Protein AF-A0A7I7LEG8-F1 (afdb_monomer_lite)

Organism: NCBI:txid133549

Radius of gyration: 17.06 Å; chains: 1; bounding box: 42×43×49 Å

pLDDT: mean 93.22, std 7.57, range [59.06, 98.88]

Foldseek 3Di:
DCVVCPVVVLLVLLVVLCVQQVQLLVLLCVLLVFDVVVCPCVPDDDDDDPPDRSVCCLPQPQLLVLLQQDQADLLLLQLLLCLLCVVLVQQARNQEDEVSNVVSVHDPVVSVCSVVVVPDPPDDLQSVLLSLQLCQSVPPRSPRDSVSSVSNSVRGDSSNSSSSSSSSSSSNCSNSCSVVVNRHYPDPDHHWYWYQDNSSDIGTD

InterPro domains:
  IPR029032 AhpD-like [G3DSA:1.20.1290.10] (57-189)
  IPR029032 AhpD-like [SSF69118] (59-182)

Sequence (205 aa):
MFKQLGDSTLGAVVSIFIADFVPRVRAGLQALGVGRDYLGWVGAPIEWDHGTDPSQVVFNEFLPAVARMRALDPVISELVRLRGAAQHNCLLCKPLRESTALDAGGSEPLYGEIEGFEHSVVLDDRAKAALRYTDTLIWTPAHLAVDDAAEVRSRFSEAEAIELTLDIMRNASNKIAVSLGADAPRVERGTERYRIGADGQTVFI

Secondary structure (DSSP, 8-state):
-HHHHGGGHHHHHHHHHHHHHHHHHHHHHHHHT--GGG-GGGGS-----SS--HHHIIIIIIHHHHHT--SS-HHHHHHHHHHHHHHTT-TTTTTEEEHHHHHTT--HHHHHTTTTGGG-SSS-HHHHHHHHHHHHHHH-SS---HHHHHHHHHHS-HHHHHHHHHHHHHHHTHHHHHHTT----S-SSS-EEEEE-TTS-EEE-

Structure (mmCIF, N/CA/C/O backbone):
data_AF-A0A7I7LEG8-F1
#
_entry.id   AF-A0A7I7LEG8-F1
#
loop_
_atom_site.group_PDB
_atom_site.id
_atom_site.type_symbol
_atom_site.label_atom_id
_atom_site.label_alt_id
_atom_site.label_comp_id
_atom_site.label_asym_id
_atom_site.label_entity_id
_atom_site.label_seq_id
_atom_site.pdbx_PDB_ins_code
_atom_site.Cartn_x
_atom_site.Cartn_y
_atom_site.Cartn_z
_atom_site.occupancy
_atom_site.B_iso_or_equiv
_atom_site.auth_seq_id
_atom_site.auth_comp_id
_atom_site.auth_asym_id
_atom_site.auth_atom_id
_atom_site.pdbx_PDB_model_num
ATOM 1 N N . MET A 1 1 ? 25.478 -2.401 -11.655 1.00 59.06 1 MET A N 1
ATOM 2 C CA . MET A 1 1 ? 24.112 -2.621 -12.170 1.00 59.06 1 MET A CA 1
ATOM 3 C C . MET A 1 1 ? 23.658 -1.461 -13.055 1.00 59.06 1 MET A C 1
ATOM 5 O O . MET A 1 1 ? 23.619 -1.657 -14.256 1.00 59.06 1 MET A O 1
ATOM 9 N N . PHE A 1 2 ? 23.453 -0.245 -12.533 1.00 65.69 2 PHE A N 1
ATOM 10 C CA . PHE A 1 2 ? 22.970 0.910 -13.323 1.00 65.69 2 PHE A CA 1
ATOM 11 C C . PHE A 1 2 ? 23.808 1.254 -14.568 1.00 65.69 2 PHE A C 1
ATOM 13 O O . PHE A 1 2 ? 23.259 1.419 -15.649 1.00 65.69 2 PHE A O 1
ATOM 20 N N . LYS A 1 3 ? 25.146 1.234 -14.463 1.00 72.00 3 LYS A N 1
ATOM 21 C CA . LYS A 1 3 ? 26.053 1.433 -15.614 1.00 72.00 3 LYS A CA 1
ATOM 22 C C . LYS A 1 3 ? 25.899 0.375 -16.725 1.00 72.00 3 LYS A C 1
ATOM 24 O O . LYS A 1 3 ? 26.277 0.642 -17.854 1.00 72.00 3 LYS A O 1
ATOM 29 N N . GLN A 1 4 ? 25.394 -0.814 -16.390 1.00 83.19 4 GLN A N 1
ATOM 30 C CA . GLN A 1 4 ? 25.195 -1.919 -17.338 1.00 83.19 4 GLN A CA 1
ATOM 31 C C . GLN A 1 4 ? 23.766 -1.966 -17.892 1.00 83.19 4 GLN A C 1
ATOM 33 O O . GLN A 1 4 ? 23.574 -2.396 -19.019 1.00 83.19 4 GLN A O 1
ATOM 38 N N . LEU A 1 5 ? 22.773 -1.528 -17.110 1.00 86.62 5 LEU A N 1
ATOM 39 C CA . LEU A 1 5 ? 21.371 -1.502 -17.533 1.00 86.62 5 LEU A CA 1
ATOM 40 C C . LEU A 1 5 ? 21.023 -0.265 -18.370 1.00 86.62 5 LEU A C 1
ATOM 42 O O . LEU A 1 5 ? 20.120 -0.344 -19.196 1.00 86.62 5 LEU A O 1
ATOM 46 N N . GLY A 1 6 ? 21.710 0.867 -18.160 1.00 90.25 6 GLY A N 1
ATOM 47 C CA . GLY A 1 6 ? 21.443 2.110 -18.892 1.00 90.25 6 GLY A CA 1
ATOM 48 C C . GLY A 1 6 ? 19.961 2.490 -18.832 1.00 90.25 6 GLY A C 1
ATOM 49 O O . GLY A 1 6 ? 19.361 2.476 -17.752 1.00 90.25 6 GLY A O 1
ATOM 50 N N . ASP A 1 7 ? 19.367 2.740 -19.998 1.00 87.75 7 ASP A N 1
ATOM 51 C CA . ASP A 1 7 ? 17.956 3.120 -20.159 1.00 87.75 7 ASP A CA 1
ATOM 52 C C . ASP A 1 7 ? 16.971 2.029 -19.695 1.00 87.75 7 ASP A C 1
ATOM 54 O O . ASP A 1 7 ? 15.832 2.322 -19.347 1.00 87.75 7 ASP A O 1
ATOM 58 N N . SER A 1 8 ? 17.411 0.768 -19.592 1.00 88.88 8 SER A N 1
ATOM 59 C CA . SER A 1 8 ? 16.585 -0.349 -19.098 1.00 88.88 8 SER A CA 1
ATOM 60 C C . SER A 1 8 ? 16.503 -0.428 -17.569 1.00 88.88 8 SER A C 1
ATOM 62 O O . SER A 1 8 ? 15.871 -1.335 -17.025 1.00 88.88 8 SER A O 1
ATOM 64 N N . THR A 1 9 ? 17.143 0.500 -16.850 1.00 92.12 9 THR A N 1
ATOM 65 C CA . THR A 1 9 ? 17.189 0.507 -15.381 1.00 92.12 9 THR A CA 1
ATOM 66 C C . THR A 1 9 ? 15.798 0.441 -14.748 1.00 92.12 9 THR A C 1
ATOM 68 O O . THR A 1 9 ? 15.578 -0.388 -13.865 1.00 92.12 9 THR A O 1
ATOM 71 N N . LEU A 1 10 ? 14.860 1.285 -15.193 1.00 92.75 10 LEU A N 1
ATOM 72 C CA . LEU A 1 10 ? 13.511 1.331 -14.623 1.00 92.75 10 LEU A CA 1
ATOM 73 C C . LEU A 1 10 ? 12.781 -0.000 -14.828 1.00 92.75 10 LEU A C 1
ATOM 75 O O . LEU A 1 10 ? 12.286 -0.579 -13.864 1.00 92.75 10 LEU A O 1
ATOM 79 N N . GLY A 1 11 ? 12.773 -0.514 -16.061 1.00 92.75 11 GLY A N 1
ATOM 80 C CA . GLY A 1 11 ? 12.122 -1.782 -16.394 1.00 92.75 11 GLY A CA 1
ATOM 81 C C . GLY A 1 11 ? 12.684 -2.960 -15.596 1.00 92.75 11 GLY A C 1
ATOM 82 O O . GLY A 1 11 ? 11.924 -3.793 -15.102 1.00 92.75 11 GLY A O 1
ATOM 83 N N . ALA A 1 12 ? 14.002 -3.001 -15.379 1.00 92.75 12 ALA A N 1
ATOM 84 C CA . ALA A 1 12 ? 14.634 -4.025 -14.550 1.00 92.75 12 ALA A CA 1
ATOM 85 C C . ALA A 1 12 ? 14.211 -3.931 -13.073 1.00 92.75 12 ALA A C 1
ATOM 87 O O . ALA A 1 12 ? 13.875 -4.948 -12.469 1.00 92.75 12 ALA A O 1
ATOM 88 N N . VAL A 1 13 ? 14.181 -2.725 -12.491 1.00 95.38 13 VAL A N 1
ATOM 89 C CA . VAL A 1 13 ? 13.727 -2.517 -11.102 1.00 95.38 13 VAL A CA 1
ATOM 90 C C . VAL A 1 13 ? 12.253 -2.889 -10.941 1.00 95.38 13 VAL A C 1
ATOM 92 O O . VAL A 1 13 ? 11.903 -3.582 -9.986 1.00 95.38 13 VAL A O 1
ATOM 95 N N . VAL A 1 14 ? 11.396 -2.503 -11.890 1.00 96.31 14 VAL A N 1
ATOM 96 C CA . VAL A 1 14 ? 9.979 -2.898 -11.890 1.00 96.31 14 VAL A CA 1
ATOM 97 C C . VAL A 1 14 ? 9.837 -4.416 -12.001 1.00 96.31 14 VAL A C 1
ATOM 99 O O . VAL A 1 14 ? 9.063 -5.009 -11.257 1.00 96.31 14 VAL A O 1
ATOM 102 N N . SER A 1 15 ? 10.613 -5.065 -12.869 1.00 94.56 15 SER A N 1
ATOM 103 C CA . SER A 1 15 ? 10.588 -6.527 -13.015 1.00 94.56 15 SER A CA 1
ATOM 104 C C . SER A 1 15 ? 10.979 -7.236 -11.717 1.00 94.56 15 SER A C 1
ATOM 106 O O . SER A 1 15 ? 10.347 -8.220 -11.343 1.00 94.56 15 SER A O 1
ATOM 108 N N . ILE A 1 16 ? 11.976 -6.715 -10.992 1.00 95.00 16 ILE A N 1
ATOM 109 C CA . ILE A 1 16 ? 12.364 -7.228 -9.669 1.00 95.00 16 ILE A CA 1
ATOM 110 C C . ILE A 1 16 ? 11.230 -7.031 -8.656 1.00 95.00 16 ILE A C 1
ATOM 112 O O . ILE A 1 16 ? 10.930 -7.954 -7.903 1.00 95.00 16 ILE A O 1
ATOM 116 N N . PHE A 1 17 ? 10.566 -5.870 -8.653 1.00 96.06 17 PHE A N 1
ATOM 117 C CA . PHE A 1 17 ? 9.401 -5.634 -7.796 1.00 96.06 17 PHE A CA 1
ATOM 118 C C . PHE A 1 17 ? 8.262 -6.620 -8.092 1.00 96.06 17 PHE A C 1
ATOM 120 O O . PHE A 1 17 ? 7.721 -7.213 -7.164 1.00 96.06 17 PHE A O 1
ATOM 127 N N . ILE A 1 18 ? 7.931 -6.845 -9.368 1.00 94.62 18 ILE A N 1
ATOM 128 C CA . ILE A 1 18 ? 6.913 -7.822 -9.785 1.00 94.62 18 ILE A CA 1
ATOM 129 C C . ILE A 1 18 ? 7.304 -9.226 -9.313 1.00 94.62 18 ILE A C 1
ATOM 131 O O . ILE A 1 18 ? 6.487 -9.918 -8.703 1.00 94.62 18 ILE A O 1
ATOM 135 N N . ALA A 1 19 ? 8.557 -9.627 -9.548 1.00 92.12 19 ALA A N 1
ATOM 136 C CA . ALA A 1 19 ? 9.078 -10.927 -9.141 1.00 92.12 19 ALA A CA 1
ATOM 137 C C . ALA A 1 19 ? 9.077 -11.126 -7.612 1.00 92.12 19 ALA A C 1
ATOM 139 O O . ALA A 1 19 ? 8.936 -12.258 -7.156 1.00 92.12 19 ALA A O 1
ATOM 140 N N . ASP A 1 20 ? 9.196 -10.052 -6.825 1.00 92.56 20 ASP A N 1
ATOM 141 C CA . ASP A 1 20 ? 9.103 -10.085 -5.360 1.00 92.56 20 ASP A CA 1
ATOM 142 C C . ASP A 1 20 ? 7.646 -10.099 -4.862 1.00 92.56 20 ASP A C 1
ATOM 144 O O . ASP A 1 20 ? 7.284 -10.924 -4.022 1.00 92.56 20 ASP A O 1
ATOM 148 N N . PHE A 1 21 ? 6.784 -9.212 -5.372 1.00 93.62 21 PHE A N 1
ATOM 149 C CA . PHE A 1 21 ? 5.453 -8.976 -4.797 1.00 93.62 21 PHE A CA 1
ATOM 150 C C . PHE A 1 21 ? 4.333 -9.843 -5.356 1.00 93.62 21 PHE A C 1
ATOM 152 O O . PHE A 1 21 ? 3.458 -10.248 -4.587 1.00 93.62 21 PHE A O 1
ATOM 159 N N . VAL A 1 22 ? 4.340 -10.178 -6.648 1.00 92.31 22 VAL A N 1
ATOM 160 C CA . VAL A 1 22 ? 3.267 -11.005 -7.228 1.00 92.31 22 VAL A CA 1
ATOM 161 C C . VAL A 1 22 ? 3.179 -12.379 -6.545 1.00 92.31 22 VAL A C 1
ATOM 163 O O . VAL A 1 22 ? 2.070 -12.789 -6.189 1.00 92.31 22 VAL A O 1
ATOM 166 N N . PRO A 1 23 ? 4.294 -13.086 -6.255 1.00 89.94 23 PRO A N 1
ATOM 167 C CA . PRO A 1 23 ? 4.227 -14.343 -5.511 1.00 89.94 23 PRO A CA 1
ATOM 168 C C . PRO A 1 23 ? 3.671 -14.196 -4.088 1.00 89.94 23 PRO A C 1
ATOM 170 O O . PRO A 1 23 ? 2.987 -15.107 -3.616 1.00 89.94 23 PRO A O 1
ATOM 173 N N . ARG A 1 24 ? 3.936 -13.065 -3.416 1.00 92.19 24 ARG A N 1
ATOM 174 C CA . ARG A 1 24 ? 3.428 -12.763 -2.065 1.00 92.19 24 ARG A CA 1
ATOM 175 C C . ARG A 1 24 ? 1.923 -12.525 -2.083 1.00 92.19 24 ARG A C 1
ATOM 177 O O . ARG A 1 24 ? 1.212 -13.160 -1.314 1.00 92.19 24 ARG A O 1
ATOM 184 N N . VAL A 1 25 ? 1.435 -11.695 -3.008 1.00 92.81 25 VAL A N 1
ATOM 185 C CA . VAL A 1 25 ? -0.005 -11.456 -3.211 1.00 92.81 25 VAL A CA 1
ATOM 186 C C . VAL A 1 25 ? -0.729 -12.752 -3.536 1.00 92.81 25 VAL A C 1
ATOM 188 O O . VAL A 1 25 ? -1.743 -13.056 -2.914 1.00 92.81 25 VAL A O 1
ATOM 191 N N . ARG A 1 26 ? -0.181 -13.567 -4.445 1.00 91.62 26 ARG A N 1
ATOM 192 C CA . ARG A 1 26 ? -0.728 -14.894 -4.744 1.00 91.62 26 ARG A CA 1
ATOM 193 C C . ARG A 1 26 ? -0.848 -15.745 -3.479 1.00 91.62 26 ARG A C 1
ATOM 195 O O . ARG A 1 26 ? -1.911 -16.308 -3.238 1.00 91.62 26 ARG A O 1
ATOM 202 N N . ALA A 1 27 ? 0.225 -15.848 -2.691 1.00 90.12 27 ALA A N 1
ATOM 203 C CA . ALA A 1 27 ? 0.227 -16.631 -1.456 1.00 90.12 27 ALA A CA 1
ATOM 204 C C . ALA A 1 27 ? -0.789 -16.094 -0.433 1.00 90.12 27 ALA A C 1
ATOM 206 O O . ALA A 1 27 ? -1.489 -16.886 0.193 1.00 90.12 27 ALA A O 1
ATOM 207 N N . GLY A 1 28 ? -0.921 -14.770 -0.314 1.00 92.25 28 GLY A N 1
ATOM 208 C CA . GLY A 1 28 ? -1.925 -14.114 0.525 1.00 92.25 28 GLY A CA 1
ATOM 209 C C . GLY A 1 28 ? -3.353 -14.457 0.112 1.00 92.25 28 GLY A C 1
ATOM 210 O O . GLY A 1 28 ? -4.116 -14.983 0.919 1.00 92.25 28 GLY A O 1
ATOM 211 N N . LEU A 1 29 ? -3.695 -14.272 -1.167 1.00 93.00 29 LEU A N 1
ATOM 212 C CA . LEU A 1 29 ? -5.016 -14.625 -1.701 1.00 93.00 29 LEU A CA 1
ATOM 213 C C . LEU A 1 29 ? -5.332 -16.119 -1.507 1.00 93.00 29 LEU A C 1
ATOM 215 O O . LEU A 1 29 ? -6.428 -16.472 -1.071 1.00 93.00 29 LEU A O 1
ATOM 219 N N . GLN A 1 30 ? -4.353 -17.001 -1.742 1.00 90.62 30 GLN A N 1
ATOM 220 C CA . GLN A 1 30 ? -4.491 -18.442 -1.497 1.00 90.62 30 GLN A CA 1
ATOM 221 C C . GLN A 1 30 ? -4.735 -18.765 -0.018 1.00 90.62 30 GLN A C 1
ATOM 223 O O . GLN A 1 30 ? -5.629 -19.552 0.287 1.00 90.62 30 GLN A O 1
ATOM 228 N N . ALA A 1 31 ? -3.978 -18.157 0.898 1.00 91.06 31 ALA A N 1
ATOM 229 C CA . ALA A 1 31 ? -4.113 -18.376 2.339 1.00 91.06 31 ALA A CA 1
ATOM 230 C C . ALA A 1 31 ? -5.444 -17.847 2.895 1.00 91.06 31 ALA A C 1
ATOM 232 O O . ALA A 1 31 ? -6.021 -18.442 3.809 1.00 91.06 31 ALA A O 1
ATOM 233 N N . LEU A 1 32 ? -5.955 -16.757 2.319 1.00 92.44 32 LEU A N 1
ATOM 234 C CA . LEU A 1 32 ? -7.280 -16.215 2.610 1.00 92.44 32 LEU A CA 1
ATOM 235 C C . LEU A 1 32 ? -8.406 -17.087 2.035 1.00 92.44 32 LEU A C 1
ATOM 237 O O . LEU A 1 32 ? -9.510 -17.078 2.572 1.00 92.44 32 LEU A O 1
ATOM 241 N N . GLY A 1 33 ? -8.126 -17.880 0.998 1.00 91.44 33 GLY A N 1
ATOM 242 C CA . GLY A 1 33 ? -9.121 -18.695 0.299 1.00 91.44 33 GLY A CA 1
ATOM 243 C C . GLY A 1 33 ? -9.976 -17.902 -0.694 1.00 91.44 33 GLY A C 1
ATOM 244 O O . GLY A 1 33 ? -11.022 -18.392 -1.110 1.00 91.44 33 GLY A O 1
ATOM 245 N N . VAL A 1 34 ? -9.530 -16.706 -1.089 1.00 91.44 34 VAL A N 1
ATOM 246 C CA . VAL A 1 34 ? -10.265 -15.764 -1.948 1.00 91.44 34 VAL A CA 1
ATOM 247 C C . VAL A 1 34 ? -9.502 -15.477 -3.241 1.00 91.44 34 VAL A C 1
ATOM 249 O O . VAL A 1 34 ? -8.378 -15.932 -3.447 1.00 91.44 34 VAL A O 1
ATOM 252 N N . GLY A 1 35 ? -10.126 -14.718 -4.142 1.00 81.75 35 GLY A N 1
ATOM 253 C CA . GLY A 1 35 ? -9.455 -14.192 -5.327 1.00 81.75 35 GLY A CA 1
ATOM 254 C C . GLY A 1 35 ? -9.101 -15.242 -6.379 1.00 81.75 35 GLY A C 1
ATOM 255 O O . GLY A 1 35 ? -8.197 -15.010 -7.174 1.00 81.75 35 GLY A O 1
ATOM 256 N N . ARG A 1 36 ? -9.812 -16.380 -6.419 1.00 83.50 36 ARG A N 1
ATOM 257 C CA . ARG A 1 36 ? -9.620 -17.427 -7.443 1.00 83.50 36 ARG A CA 1
ATOM 258 C C . ARG A 1 36 ? -9.630 -16.863 -8.866 1.00 83.50 36 ARG A C 1
ATOM 260 O O . ARG A 1 36 ? -8.796 -17.269 -9.670 1.00 83.50 36 ARG A O 1
ATOM 267 N N . ASP A 1 37 ? -10.488 -15.880 -9.130 1.00 81.94 37 ASP A N 1
ATOM 268 C CA . ASP A 1 37 ? -10.588 -15.208 -10.431 1.00 81.94 37 ASP A CA 1
ATOM 269 C C . ASP A 1 37 ? -9.309 -14.432 -10.805 1.00 81.94 37 ASP A C 1
ATOM 271 O O . ASP A 1 37 ? -8.974 -14.322 -11.981 1.00 81.94 37 ASP A O 1
ATOM 275 N N . TYR A 1 38 ? -8.528 -13.973 -9.819 1.00 80.12 38 TYR A N 1
ATOM 276 C CA . TYR A 1 38 ? -7.226 -13.317 -10.020 1.00 80.12 38 TYR A CA 1
ATOM 277 C C . TYR A 1 38 ? -6.052 -14.304 -10.109 1.00 80.12 38 TYR A C 1
ATOM 279 O O . TYR A 1 38 ? -4.924 -13.910 -10.411 1.00 80.12 38 TYR A O 1
ATOM 287 N N . LEU A 1 39 ? -6.293 -15.589 -9.834 1.00 80.12 39 LEU A N 1
ATOM 288 C CA . LEU A 1 39 ? -5.276 -16.641 -9.791 1.00 80.12 39 LEU A CA 1
ATOM 289 C C . LEU A 1 39 ? -5.347 -17.599 -10.986 1.00 80.12 39 LEU A C 1
ATOM 291 O O . LEU A 1 39 ? -4.626 -18.596 -11.001 1.00 80.12 39 LEU A O 1
ATOM 295 N N . GLY A 1 40 ? -6.168 -17.306 -12.000 1.00 74.75 40 GLY A N 1
ATOM 296 C CA . GLY A 1 40 ? -6.327 -18.164 -13.182 1.00 74.75 40 GLY A CA 1
ATOM 297 C C . GLY A 1 40 ? -5.012 -18.481 -13.911 1.00 74.75 40 GLY A C 1
ATOM 298 O O . GLY A 1 40 ? -4.871 -19.552 -14.496 1.00 74.75 40 GLY A O 1
ATOM 299 N N . TRP A 1 41 ? -4.010 -17.604 -13.805 1.00 76.75 41 TRP A N 1
ATOM 300 C CA . TRP A 1 41 ? -2.675 -17.798 -14.377 1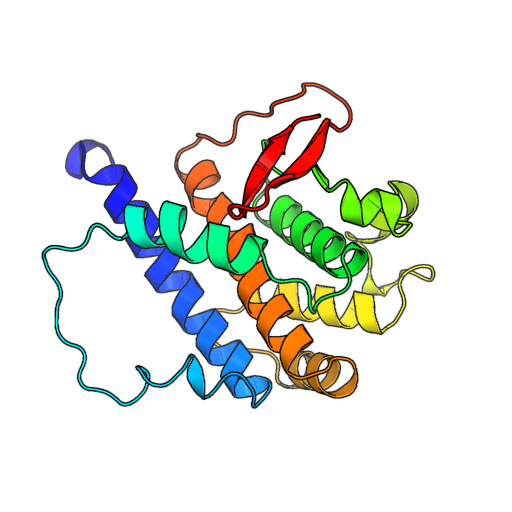.00 76.75 41 TRP A CA 1
ATOM 301 C C . TRP A 1 41 ? -1.808 -18.825 -13.622 1.00 76.75 41 TRP A C 1
ATOM 303 O O . TRP A 1 41 ? -0.867 -19.359 -14.197 1.00 76.75 41 TRP A O 1
ATOM 313 N N . VAL A 1 42 ? -2.110 -19.145 -12.356 1.00 75.94 42 VAL A N 1
ATOM 314 C CA . VAL A 1 42 ? -1.255 -19.976 -11.475 1.00 75.94 42 VAL A CA 1
ATOM 315 C C . VAL A 1 42 ? -1.181 -21.450 -11.917 1.00 75.94 42 VAL A C 1
ATOM 317 O O . VAL A 1 42 ? -0.307 -22.183 -11.459 1.00 75.94 42 VAL A O 1
ATOM 320 N N . GLY A 1 43 ? -2.053 -21.887 -12.828 1.00 74.88 43 GLY A N 1
ATOM 321 C CA . GLY A 1 43 ? -2.039 -23.233 -13.415 1.00 74.88 43 GLY A CA 1
ATOM 322 C C . GLY A 1 43 ? -1.953 -23.267 -14.943 1.00 74.88 43 GLY A C 1
ATOM 323 O O . GLY A 1 43 ? -2.007 -24.351 -15.520 1.00 74.88 43 GLY A O 1
ATOM 324 N N . ALA A 1 44 ? -1.848 -22.111 -15.601 1.00 80.50 44 ALA A N 1
ATOM 325 C CA . ALA A 1 44 ? -1.739 -22.027 -17.053 1.00 80.50 44 ALA A CA 1
ATOM 326 C C . ALA A 1 44 ? -0.265 -22.131 -17.497 1.00 80.50 44 ALA A C 1
ATOM 328 O O . ALA A 1 44 ? 0.628 -21.738 -16.740 1.00 80.50 44 ALA A O 1
ATOM 329 N N . PRO A 1 45 ? 0.025 -22.635 -18.713 1.00 84.06 45 PRO A N 1
ATOM 330 C CA . PRO A 1 45 ? 1.350 -22.491 -19.307 1.00 84.06 45 PRO A CA 1
ATOM 331 C C . PRO A 1 45 ? 1.763 -21.015 -19.328 1.00 84.06 45 PRO A C 1
ATOM 333 O O . PRO A 1 45 ? 0.990 -20.161 -19.758 1.00 84.06 45 PRO A O 1
ATOM 336 N N . ILE A 1 46 ? 2.973 -20.714 -18.856 1.00 81.12 46 ILE A N 1
ATOM 337 C CA . ILE A 1 46 ? 3.517 -19.356 -18.922 1.00 81.12 46 ILE A CA 1
ATOM 338 C C . ILE A 1 46 ? 4.077 -19.152 -20.328 1.00 81.12 46 ILE A C 1
ATOM 340 O O . ILE A 1 46 ? 5.096 -19.747 -20.682 1.00 81.12 46 ILE A O 1
ATOM 344 N N . GLU A 1 47 ? 3.419 -18.310 -21.118 1.00 83.88 47 GLU A N 1
ATOM 345 C CA . GLU A 1 47 ? 3.975 -17.810 -22.372 1.00 83.88 47 GLU A CA 1
ATOM 346 C C . GLU A 1 47 ? 4.913 -16.635 -22.089 1.00 83.88 47 GLU A C 1
ATOM 348 O O . GLU A 1 47 ? 4.614 -15.753 -21.283 1.00 83.88 47 GLU A O 1
ATOM 353 N N . TRP A 1 48 ? 6.084 -16.648 -22.722 1.00 81.75 48 TRP A N 1
ATOM 354 C CA . TRP A 1 48 ? 7.073 -15.592 -22.545 1.00 81.75 48 TRP A CA 1
ATOM 355 C C . TRP A 1 48 ? 6.742 -14.407 -23.450 1.00 81.75 48 TRP A C 1
ATOM 357 O O . TRP A 1 48 ? 6.889 -14.476 -24.670 1.00 81.75 48 TRP A O 1
ATOM 367 N N . ASP A 1 49 ? 6.298 -13.318 -22.830 1.00 82.88 49 ASP A N 1
ATOM 368 C CA . ASP A 1 49 ? 6.083 -12.041 -23.496 1.00 82.88 49 ASP A CA 1
ATOM 369 C C . ASP A 1 49 ? 7.375 -11.215 -23.489 1.00 82.88 49 ASP A C 1
ATOM 371 O O . ASP A 1 49 ? 7.930 -10.888 -22.439 1.00 82.88 49 ASP A O 1
ATOM 375 N N . HIS A 1 50 ? 7.852 -10.888 -24.687 1.00 83.88 50 HIS A N 1
ATOM 376 C CA . HIS A 1 50 ? 9.055 -10.092 -24.915 1.00 83.88 50 HIS A CA 1
ATOM 377 C C . HIS A 1 50 ? 8.770 -8.637 -25.308 1.00 83.88 50 HIS A C 1
ATOM 379 O O . HIS A 1 50 ? 9.713 -7.858 -25.450 1.00 83.88 50 HIS A O 1
ATOM 385 N N . GLY A 1 51 ? 7.508 -8.286 -25.562 1.00 85.75 51 GLY A N 1
ATOM 386 C CA . GLY A 1 51 ? 7.105 -6.984 -26.092 1.00 85.75 51 GLY A CA 1
ATOM 387 C C . GLY A 1 51 ? 6.510 -6.046 -25.047 1.00 85.75 51 GLY A C 1
ATOM 388 O O . GLY A 1 51 ? 6.563 -4.830 -25.236 1.00 85.75 51 GLY A O 1
ATOM 389 N N . THR A 1 52 ? 5.960 -6.580 -23.955 1.00 87.62 52 THR A N 1
ATOM 390 C CA . THR A 1 52 ? 5.339 -5.759 -22.911 1.00 87.62 52 THR A CA 1
ATOM 391 C C . THR A 1 52 ? 6.378 -5.097 -22.014 1.00 87.62 52 THR A C 1
ATOM 393 O O . THR A 1 52 ? 7.247 -5.755 -21.443 1.00 87.62 52 THR A O 1
ATOM 396 N N . ASP A 1 53 ? 6.249 -3.780 -21.836 1.00 89.31 53 ASP A N 1
ATOM 397 C CA . ASP A 1 53 ? 6.983 -3.043 -20.811 1.00 89.31 53 ASP A CA 1
ATOM 398 C C . ASP A 1 53 ? 6.279 -3.224 -19.452 1.00 89.31 53 ASP A C 1
ATOM 400 O O . ASP A 1 53 ? 5.185 -2.684 -19.248 1.00 89.31 53 ASP A O 1
ATOM 404 N N . PRO A 1 54 ? 6.886 -3.942 -18.489 1.00 90.75 54 PRO A N 1
ATOM 405 C CA . PRO A 1 54 ? 6.265 -4.189 -17.192 1.00 90.75 54 PRO A CA 1
ATOM 406 C C . PRO A 1 54 ? 6.002 -2.901 -16.400 1.00 90.75 54 PRO A C 1
ATOM 408 O O . PRO A 1 54 ? 5.122 -2.879 -15.539 1.00 90.75 54 PRO A O 1
ATOM 411 N N . SER A 1 55 ? 6.731 -1.814 -16.682 1.00 93.19 55 SER A N 1
ATOM 412 C CA . SER A 1 55 ? 6.495 -0.521 -16.037 1.00 93.19 55 SER A CA 1
ATOM 413 C C . SER A 1 55 ? 5.152 0.089 -16.434 1.00 93.19 55 SER A C 1
ATOM 415 O O . SER A 1 55 ? 4.458 0.620 -15.568 1.00 93.19 55 SER A O 1
ATOM 417 N N . GLN A 1 56 ? 4.732 -0.065 -17.694 1.00 92.69 56 GLN A N 1
ATOM 418 C CA . GLN A 1 56 ? 3.426 0.403 -18.162 1.00 92.69 56 GLN A CA 1
ATOM 419 C C . GLN A 1 56 ? 2.296 -0.335 -17.443 1.00 92.69 56 GLN A C 1
ATOM 421 O O . GLN A 1 56 ? 1.399 0.303 -16.896 1.00 92.69 56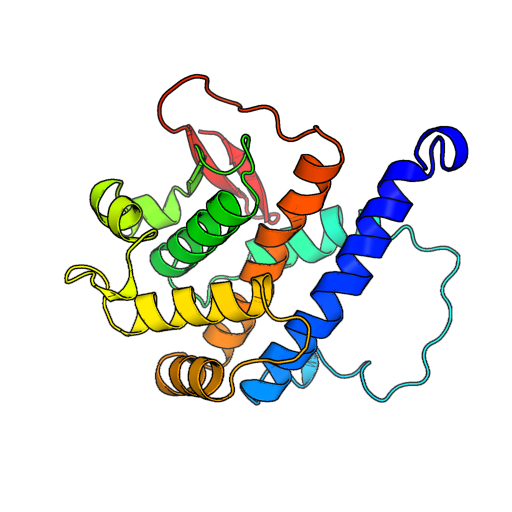 GLN A O 1
ATOM 426 N N . VAL A 1 57 ? 2.393 -1.664 -17.350 1.00 92.56 57 VAL A N 1
ATOM 427 C CA . VAL A 1 57 ? 1.387 -2.494 -16.670 1.00 92.56 57 VAL A CA 1
ATOM 428 C C . VAL A 1 57 ? 1.269 -2.114 -15.194 1.00 92.56 57 VAL A C 1
ATOM 430 O O . VAL A 1 57 ? 0.166 -1.933 -14.680 1.00 92.56 57 VAL A O 1
ATOM 433 N N . VAL A 1 58 ? 2.393 -1.939 -14.492 1.00 96.19 58 VAL A N 1
ATOM 434 C CA . VAL A 1 58 ? 2.355 -1.554 -13.075 1.00 96.19 58 VAL A CA 1
ATOM 435 C C . VAL A 1 58 ? 1.780 -0.148 -12.910 1.00 96.19 58 VAL A C 1
ATOM 437 O O . VAL A 1 58 ? 0.779 0.019 -12.213 1.00 96.19 58 VAL A O 1
ATOM 440 N N . PHE A 1 59 ? 2.375 0.865 -13.542 1.00 95.62 59 PHE A N 1
ATOM 441 C CA . PHE A 1 59 ? 2.050 2.263 -13.251 1.00 95.62 59 PHE A CA 1
ATOM 442 C C . PHE A 1 59 ? 0.729 2.741 -13.856 1.00 95.62 59 PHE A C 1
ATOM 444 O O . PHE A 1 59 ? 0.047 3.552 -13.228 1.00 95.62 59 PHE A O 1
ATOM 451 N N . ASN A 1 60 ? 0.349 2.239 -15.033 1.00 94.50 60 ASN A N 1
ATOM 452 C CA . ASN A 1 60 ? -0.794 2.766 -15.781 1.00 94.50 60 ASN A CA 1
ATOM 453 C C . ASN A 1 60 ? -2.034 1.869 -15.713 1.00 94.50 60 ASN A C 1
ATOM 455 O O . ASN A 1 60 ? -3.141 2.361 -15.932 1.00 94.50 60 ASN A O 1
ATOM 459 N N . GLU A 1 61 ? -1.884 0.593 -15.350 1.00 94.44 61 GLU A N 1
ATOM 460 C CA . GLU A 1 61 ? -3.009 -0.344 -15.261 1.00 94.44 61 GLU A CA 1
ATOM 461 C C . GLU A 1 61 ? -3.250 -0.807 -13.823 1.00 94.44 61 GLU A C 1
ATOM 463 O O . GLU A 1 61 ? -4.297 -0.501 -13.246 1.00 94.44 61 GLU A O 1
ATOM 468 N N . PHE A 1 62 ? -2.277 -1.489 -13.212 1.00 96.38 62 PHE A N 1
ATOM 469 C CA . PHE A 1 62 ? -2.433 -2.103 -11.894 1.00 96.38 62 PHE A CA 1
ATOM 470 C C . PHE A 1 62 ? -2.650 -1.069 -10.783 1.00 96.38 62 PHE A C 1
ATOM 472 O O . PHE A 1 62 ? -3.663 -1.130 -10.082 1.00 96.38 62 PHE A O 1
ATOM 479 N N . LEU A 1 63 ? -1.732 -0.105 -10.616 1.00 97.81 63 LEU A N 1
ATOM 480 C CA . LEU A 1 63 ? -1.826 0.858 -9.513 1.00 97.81 63 LEU A CA 1
ATOM 481 C C . LEU A 1 63 ? -3.116 1.693 -9.566 1.00 97.81 63 LEU A C 1
ATOM 483 O O . LEU A 1 63 ? -3.762 1.810 -8.519 1.00 97.81 63 LEU A O 1
ATOM 487 N N . PRO A 1 64 ? -3.545 2.235 -10.727 1.00 97.75 64 PRO A N 1
ATOM 488 C CA . PRO A 1 64 ? -4.794 2.983 -10.807 1.00 97.75 64 PRO A CA 1
ATOM 489 C C . PRO A 1 64 ? -6.026 2.089 -10.631 1.00 97.75 64 PRO A C 1
ATOM 491 O O . PRO A 1 64 ? -7.007 2.531 -10.038 1.00 97.75 64 PRO A O 1
ATOM 494 N N . ALA A 1 65 ? -6.002 0.835 -11.103 1.00 97.56 65 ALA A N 1
ATOM 495 C CA . ALA A 1 65 ? -7.116 -0.094 -10.909 1.00 97.56 65 ALA A CA 1
ATOM 496 C C . ALA A 1 65 ? -7.365 -0.394 -9.429 1.00 97.56 65 ALA A C 1
ATOM 498 O O . ALA A 1 65 ? -8.501 -0.260 -8.974 1.00 97.56 65 ALA A O 1
ATOM 499 N N . VAL A 1 66 ? -6.311 -0.714 -8.673 1.00 97.94 66 VAL A N 1
ATOM 500 C CA . VAL A 1 66 ? -6.418 -0.945 -7.226 1.00 97.94 66 VAL A CA 1
ATOM 501 C C . VAL A 1 66 ? -6.819 0.340 -6.501 1.00 97.94 66 VAL A C 1
ATOM 503 O O . VAL A 1 66 ? -7.708 0.314 -5.659 1.00 97.94 66 VAL A O 1
ATOM 506 N N . ALA A 1 67 ? -6.259 1.493 -6.891 1.00 97.38 67 ALA A N 1
ATOM 507 C CA . ALA A 1 67 ? -6.597 2.784 -6.286 1.00 97.38 67 ALA A CA 1
ATOM 508 C C . ALA A 1 67 ? -8.088 3.152 -6.398 1.00 97.38 67 ALA A C 1
ATOM 510 O O . ALA A 1 67 ? -8.570 3.975 -5.623 1.00 97.38 67 ALA A O 1
ATOM 511 N N . ARG A 1 68 ? -8.821 2.599 -7.375 1.00 97.06 68 ARG A N 1
ATOM 512 C CA . ARG A 1 68 ? -10.261 2.840 -7.580 1.00 97.06 68 ARG A CA 1
ATOM 513 C C . ARG A 1 68 ? -11.164 1.869 -6.819 1.00 97.06 68 ARG A C 1
ATOM 515 O O . ARG A 1 68 ? -12.377 2.071 -6.836 1.00 97.06 68 ARG A O 1
ATOM 522 N N . MET A 1 69 ? -10.615 0.839 -6.181 1.00 97.56 69 MET A N 1
ATOM 523 C CA . MET A 1 69 ? -11.400 -0.077 -5.354 1.00 97.56 69 MET A CA 1
ATOM 524 C C . MET A 1 69 ? -11.944 0.649 -4.109 1.00 97.56 69 MET A C 1
ATOM 526 O O . MET A 1 69 ? -11.394 1.667 -3.691 1.00 97.56 69 MET A O 1
ATOM 530 N N . ARG A 1 70 ? -13.107 0.225 -3.605 1.00 96.38 70 ARG A N 1
ATOM 531 C CA . ARG A 1 70 ? -13.864 0.927 -2.544 1.00 96.38 70 ARG A CA 1
ATOM 532 C C . ARG A 1 70 ? -14.563 -0.033 -1.573 1.00 96.38 70 ARG A C 1
ATOM 534 O O . ARG A 1 70 ? -15.492 0.373 -0.882 1.00 96.38 70 ARG A O 1
ATOM 541 N N . ALA A 1 71 ? -14.199 -1.311 -1.584 1.00 98.00 71 ALA A N 1
ATOM 542 C CA . ALA A 1 71 ? -14.720 -2.290 -0.642 1.00 98.00 71 ALA A CA 1
ATOM 543 C C . ALA A 1 71 ? -14.066 -2.129 0.734 1.00 98.00 71 ALA A C 1
ATOM 545 O O . ALA A 1 71 ? -14.758 -2.274 1.737 1.00 98.00 71 ALA A O 1
ATOM 546 N N . LEU A 1 72 ? -12.763 -1.828 0.792 1.00 98.44 72 LEU A N 1
ATOM 547 C CA . LEU A 1 72 ? -12.045 -1.668 2.053 1.00 98.44 72 LEU A CA 1
ATOM 548 C C . LEU A 1 72 ? -12.378 -0.324 2.711 1.00 98.44 72 LEU A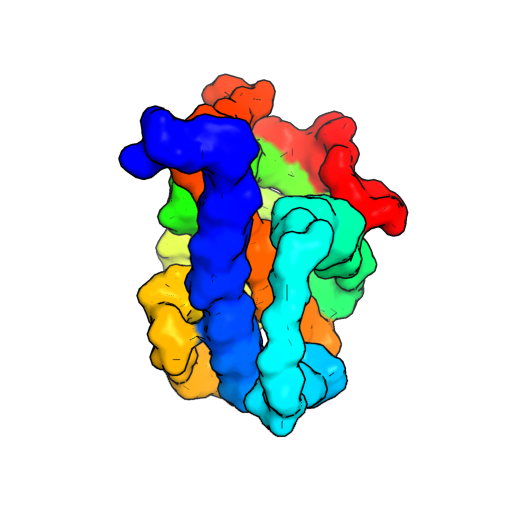 C 1
ATOM 550 O O . LEU A 1 72 ? -12.461 0.712 2.053 1.00 98.44 72 LEU A O 1
ATOM 554 N N . ASP A 1 73 ? -12.525 -0.348 4.035 1.00 98.38 73 ASP A N 1
ATOM 555 C CA . ASP A 1 73 ? -12.672 0.863 4.836 1.00 98.38 73 ASP A CA 1
ATOM 556 C C . ASP A 1 73 ? -11.485 1.827 4.593 1.00 98.38 73 ASP A C 1
ATOM 558 O O . ASP A 1 73 ? -10.324 1.403 4.678 1.00 98.38 73 ASP A O 1
ATOM 562 N N . PRO A 1 74 ? -11.740 3.116 4.296 1.00 98.25 74 PRO A N 1
ATOM 563 C CA . PRO A 1 74 ? -10.686 4.058 3.926 1.00 98.25 74 PRO A CA 1
ATOM 564 C C . PRO A 1 74 ? -9.705 4.344 5.070 1.00 98.25 74 PRO A C 1
ATOM 566 O O . PRO A 1 74 ? -8.534 4.610 4.802 1.00 98.25 74 PRO A O 1
ATOM 569 N N . VAL A 1 75 ? -10.128 4.247 6.337 1.00 98.75 75 VAL A N 1
ATOM 570 C CA . VAL A 1 75 ? -9.214 4.397 7.480 1.00 98.75 75 VAL A CA 1
ATOM 571 C C . VAL A 1 75 ? -8.275 3.196 7.554 1.00 98.75 75 VAL A C 1
ATOM 573 O O . VAL A 1 75 ? -7.070 3.382 7.711 1.00 98.75 75 VAL A O 1
ATOM 576 N N . ILE A 1 76 ? -8.778 1.971 7.369 1.00 98.75 76 ILE A N 1
ATOM 577 C CA . ILE A 1 76 ? -7.930 0.768 7.304 1.00 98.75 76 ILE A CA 1
ATOM 578 C C . ILE A 1 76 ? -6.950 0.835 6.125 1.00 98.75 76 ILE A C 1
ATOM 580 O O . ILE A 1 76 ? -5.770 0.545 6.327 1.00 98.75 76 ILE A O 1
ATOM 584 N N . SER A 1 77 ? -7.395 1.246 4.930 1.00 98.56 77 SER A N 1
ATOM 585 C CA . SER A 1 77 ? -6.505 1.439 3.767 1.00 98.56 77 SER A CA 1
ATOM 586 C C . SER A 1 77 ? -5.369 2.421 4.090 1.00 98.56 77 SER A C 1
ATOM 588 O O . SER A 1 77 ? -4.195 2.140 3.837 1.00 98.56 77 SER A O 1
ATOM 590 N N . GLU A 1 78 ? -5.678 3.537 4.754 1.00 98.75 78 GLU A N 1
ATOM 591 C CA . GLU A 1 78 ? -4.664 4.520 5.137 1.00 98.75 78 GLU A CA 1
ATOM 592 C C . GLU A 1 78 ? -3.710 4.002 6.228 1.00 98.75 78 GLU A C 1
ATOM 594 O O . GLU A 1 78 ? -2.502 4.242 6.145 1.00 98.75 78 GLU A O 1
ATOM 599 N N . LEU A 1 79 ? -4.207 3.237 7.208 1.00 98.88 79 LEU A N 1
ATOM 600 C CA . LEU A 1 79 ? -3.376 2.595 8.235 1.00 98.88 79 LEU A CA 1
ATOM 601 C C . LEU A 1 79 ? -2.335 1.658 7.607 1.00 98.88 79 LEU A C 1
ATOM 603 O O . LEU A 1 79 ? -1.144 1.754 7.922 1.00 98.88 79 LEU A O 1
ATOM 607 N N . VAL A 1 80 ? -2.753 0.783 6.687 1.00 98.56 80 VAL A N 1
ATOM 608 C CA . VAL A 1 80 ? -1.833 -0.161 6.030 1.00 98.56 80 VAL A CA 1
ATOM 609 C C . VAL A 1 80 ? -0.887 0.541 5.059 1.00 98.56 80 VAL A C 1
ATOM 611 O O . VAL A 1 80 ? 0.299 0.200 5.001 1.00 98.56 80 VAL A O 1
ATOM 614 N N . ARG A 1 81 ? -1.352 1.587 4.361 1.00 98.62 81 ARG A N 1
ATOM 615 C CA . ARG A 1 81 ? -0.496 2.425 3.514 1.00 98.62 81 ARG A CA 1
ATOM 616 C C . ARG A 1 81 ? 0.611 3.084 4.331 1.00 98.62 81 ARG A C 1
ATOM 618 O O . ARG A 1 81 ? 1.773 3.048 3.922 1.00 98.62 81 ARG A O 1
ATOM 625 N N . LEU A 1 82 ? 0.270 3.692 5.467 1.00 98.75 82 LEU A N 1
ATOM 626 C CA . LEU A 1 82 ? 1.232 4.363 6.341 1.00 98.75 82 LEU A CA 1
ATOM 627 C C . LEU A 1 82 ? 2.203 3.370 6.986 1.00 98.75 82 LEU A C 1
ATOM 629 O O . LEU A 1 82 ? 3.403 3.653 7.027 1.00 98.75 82 LEU A O 1
ATOM 633 N N . ARG A 1 83 ? 1.727 2.184 7.391 1.00 98.56 83 ARG A N 1
ATOM 634 C CA . ARG A 1 83 ? 2.588 1.092 7.870 1.00 98.56 83 ARG A CA 1
ATOM 635 C C . ARG A 1 83 ? 3.624 0.694 6.818 1.00 98.56 83 ARG A C 1
ATOM 637 O O . ARG A 1 83 ? 4.820 0.701 7.110 1.00 98.56 83 ARG A O 1
ATOM 644 N N . GLY A 1 84 ? 3.193 0.440 5.581 1.00 97.88 84 GLY A N 1
ATOM 645 C CA . GLY A 1 84 ? 4.096 0.091 4.481 1.00 97.88 84 GLY A CA 1
ATOM 646 C C . GLY A 1 84 ? 5.052 1.228 4.096 1.00 97.88 84 GLY A C 1
ATOM 647 O O . GLY A 1 84 ? 6.240 1.004 3.868 1.00 97.88 84 GLY A O 1
ATOM 648 N N . ALA A 1 85 ? 4.576 2.478 4.074 1.00 98.19 85 ALA A N 1
ATOM 649 C CA . ALA A 1 85 ? 5.416 3.648 3.809 1.00 98.19 85 ALA A CA 1
ATOM 650 C C . ALA A 1 85 ? 6.528 3.823 4.856 1.00 98.19 85 ALA A C 1
ATOM 652 O O . ALA A 1 85 ? 7.659 4.156 4.490 1.00 98.19 85 ALA A O 1
ATOM 653 N N . ALA A 1 86 ? 6.223 3.580 6.135 1.00 97.81 86 ALA A N 1
ATOM 654 C CA . ALA A 1 86 ? 7.205 3.600 7.213 1.00 97.81 86 ALA A CA 1
ATOM 655 C C . ALA A 1 86 ? 8.248 2.486 7.042 1.00 97.81 86 ALA A C 1
ATOM 657 O O . ALA A 1 86 ? 9.446 2.757 7.092 1.00 97.81 86 ALA A O 1
ATOM 658 N N . GLN A 1 87 ? 7.808 1.262 6.748 1.00 96.62 87 GLN A N 1
ATOM 659 C CA . GLN A 1 87 ? 8.681 0.098 6.563 1.00 96.62 87 GLN A CA 1
ATOM 660 C C . GLN A 1 87 ? 9.648 0.227 5.387 1.00 96.62 87 GLN A C 1
ATOM 662 O O . GLN A 1 87 ? 10.785 -0.231 5.468 1.00 96.62 87 GLN A O 1
ATOM 667 N N . HIS A 1 88 ? 9.220 0.870 4.301 1.00 96.62 88 HIS A N 1
ATOM 668 C CA . HIS A 1 88 ? 10.082 1.140 3.147 1.00 96.62 88 HIS A CA 1
ATOM 669 C C . HIS A 1 88 ? 10.839 2.467 3.271 1.00 96.62 88 HIS A C 1
ATOM 671 O O . HIS A 1 88 ? 11.587 2.827 2.368 1.00 96.62 88 HIS A O 1
ATOM 677 N N . ASN A 1 89 ? 10.631 3.206 4.365 1.00 97.31 89 ASN A N 1
ATOM 678 C CA . ASN A 1 89 ? 11.167 4.543 4.594 1.00 97.31 89 ASN A CA 1
ATOM 679 C C . ASN A 1 89 ? 10.921 5.526 3.426 1.00 97.31 89 ASN A C 1
ATOM 681 O O . ASN A 1 89 ? 11.739 6.409 3.190 1.00 97.31 89 ASN A O 1
ATOM 685 N N . CYS A 1 90 ? 9.789 5.411 2.719 1.00 98.12 90 CYS A N 1
ATOM 686 C CA . CYS A 1 90 ? 9.484 6.258 1.558 1.00 98.12 90 CYS A CA 1
ATOM 687 C C . CYS A 1 90 ? 9.295 7.723 1.990 1.00 98.12 90 CYS A C 1
ATOM 689 O O . CYS A 1 90 ? 8.281 8.061 2.615 1.00 98.12 90 CYS A O 1
ATOM 691 N N . LEU A 1 91 ? 10.247 8.601 1.661 1.00 97.56 91 LEU A N 1
ATOM 692 C CA . LEU A 1 91 ? 10.226 10.008 2.084 1.00 97.56 91 LEU A CA 1
ATOM 693 C C . LEU A 1 91 ? 9.086 10.792 1.421 1.00 97.56 91 LEU A C 1
ATOM 695 O O . LEU A 1 91 ? 8.504 11.675 2.048 1.00 97.56 91 LEU A O 1
ATOM 699 N N . LEU A 1 92 ? 8.701 10.402 0.207 1.00 97.38 92 LEU A N 1
ATOM 700 C CA . LEU A 1 92 ? 7.536 10.917 -0.506 1.00 97.38 92 LEU A CA 1
ATOM 701 C C . LEU A 1 92 ? 6.214 10.496 0.148 1.00 97.38 92 LEU A C 1
ATOM 703 O O . LEU A 1 92 ? 5.290 11.294 0.236 1.00 97.38 92 LEU A O 1
ATOM 707 N N . CYS A 1 93 ? 6.104 9.246 0.600 1.00 97.88 93 CYS A N 1
ATOM 708 C CA . CYS A 1 93 ? 4.823 8.629 0.949 1.00 97.88 93 CYS A CA 1
ATOM 709 C C . CYS A 1 93 ? 4.404 8.873 2.405 1.00 97.88 93 CYS A C 1
ATOM 711 O O . CYS A 1 93 ? 3.213 9.013 2.691 1.00 97.88 93 CYS A O 1
ATOM 713 N N . LYS A 1 94 ? 5.371 8.889 3.333 1.00 97.12 94 LYS A N 1
ATOM 714 C CA . LYS A 1 94 ? 5.135 9.080 4.774 1.00 97.12 94 LYS A CA 1
ATOM 715 C C . LYS A 1 94 ? 4.399 10.383 5.132 1.00 97.12 94 LYS A C 1
ATOM 717 O O . LYS A 1 94 ? 3.531 10.312 6.002 1.00 97.12 94 LYS A O 1
ATOM 722 N N . PRO A 1 95 ? 4.694 11.552 4.525 1.00 97.31 95 PRO A N 1
ATOM 723 C CA . PRO A 1 95 ? 4.005 12.796 4.876 1.00 97.31 95 PRO A CA 1
ATOM 724 C C . PRO A 1 95 ? 2.625 12.942 4.221 1.00 97.31 95 PRO A C 1
ATOM 726 O O . PRO A 1 95 ? 1.886 13.854 4.573 1.00 97.31 95 PRO A O 1
ATOM 729 N N . LEU A 1 96 ? 2.242 12.079 3.280 1.00 98.00 96 LEU A N 1
ATOM 730 C CA . LEU A 1 96 ? 0.942 12.198 2.620 1.00 98.00 96 LEU A CA 1
ATOM 731 C C . LEU A 1 96 ? -0.191 11.719 3.527 1.00 98.00 96 LEU A C 1
ATOM 733 O O . LEU A 1 96 ? 0.011 10.778 4.298 1.00 98.00 96 LEU A O 1
ATOM 737 N N . ARG A 1 97 ? -1.374 12.328 3.404 1.00 98.00 97 ARG A N 1
ATOM 738 C CA . ARG A 1 97 ? -2.629 11.881 4.027 1.00 98.00 97 ARG A CA 1
ATOM 739 C C . ARG A 1 97 ? -3.752 11.818 3.008 1.00 98.00 97 ARG A C 1
ATOM 741 O O . ARG A 1 97 ? -4.006 12.803 2.314 1.00 98.00 97 ARG A O 1
ATOM 748 N N . GLU A 1 98 ? -4.406 10.669 2.917 1.00 97.94 98 GLU A N 1
ATOM 749 C CA . GLU A 1 98 ? -5.541 10.501 2.011 1.00 97.94 98 GLU A CA 1
ATOM 750 C C . GLU A 1 98 ? -6.797 11.160 2.607 1.00 97.94 98 GLU A C 1
ATOM 752 O O . GLU A 1 98 ? -7.111 11.004 3.788 1.00 97.94 98 GLU A O 1
ATOM 757 N N . SER A 1 99 ? -7.482 11.970 1.801 1.00 97.94 99 SER A N 1
ATOM 758 C CA . SER A 1 99 ? -8.564 12.842 2.269 1.00 97.94 99 SER A CA 1
ATOM 759 C C . SER A 1 99 ? -9.820 12.070 2.658 1.00 97.94 99 SER A C 1
ATOM 761 O O . SER A 1 99 ? -10.421 12.392 3.673 1.00 97.94 99 SER A O 1
ATOM 763 N N . THR A 1 100 ? -10.179 11.024 1.914 1.00 96.94 100 THR A N 1
ATOM 764 C CA . THR A 1 100 ? -11.305 10.133 2.238 1.00 96.94 100 THR A CA 1
ATOM 765 C C . THR A 1 100 ? -11.098 9.447 3.590 1.00 96.94 100 THR A C 1
ATOM 767 O O . THR A 1 100 ? -12.038 9.344 4.373 1.00 96.94 100 THR A O 1
ATOM 770 N N . ALA A 1 101 ? -9.871 9.023 3.902 1.00 98.19 101 ALA A N 1
ATOM 771 C CA . ALA A 1 101 ? -9.529 8.444 5.199 1.00 98.19 101 ALA A CA 1
ATOM 772 C C . ALA A 1 101 ? -9.645 9.467 6.336 1.00 98.19 101 ALA A C 1
ATOM 774 O O . ALA A 1 101 ? -10.199 9.156 7.389 1.00 98.19 101 ALA A O 1
ATOM 775 N N . LEU A 1 102 ? -9.170 10.701 6.123 1.00 98.38 102 LEU A N 1
ATOM 776 C CA . LEU A 1 102 ? 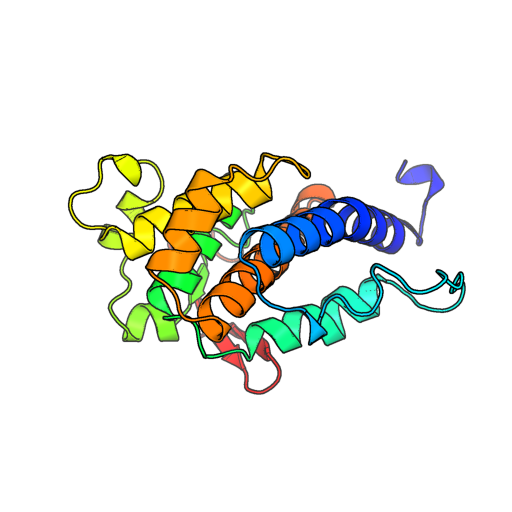-9.345 11.789 7.092 1.00 98.38 102 LEU A CA 1
ATOM 777 C C . LEU A 1 102 ? -10.830 12.114 7.321 1.00 98.38 102 LEU A C 1
ATOM 779 O O . LEU A 1 102 ? -11.262 12.231 8.467 1.00 98.38 102 LEU A O 1
ATOM 783 N N . ASP A 1 103 ? -11.616 12.212 6.248 1.00 97.88 103 ASP A N 1
ATOM 784 C CA . ASP A 1 103 ? -13.053 12.499 6.308 1.00 97.88 103 ASP A CA 1
ATOM 785 C C . ASP A 1 103 ? -13.838 11.368 7.002 1.00 97.88 103 ASP A C 1
ATOM 787 O O . ASP A 1 103 ? -14.850 11.622 7.655 1.00 97.88 103 ASP A O 1
ATOM 791 N N . ALA A 1 104 ? -13.342 10.129 6.924 1.00 98.00 104 ALA A N 1
ATOM 792 C CA . ALA A 1 104 ? -13.892 8.956 7.604 1.00 98.00 104 ALA A CA 1
ATOM 793 C C . ALA A 1 104 ? -13.460 8.816 9.082 1.00 98.00 104 ALA A C 1
ATOM 795 O O . ALA A 1 104 ? -13.814 7.835 9.733 1.00 98.00 104 ALA A O 1
ATOM 796 N N . GLY A 1 105 ? -12.726 9.787 9.637 1.00 97.50 105 GLY A N 1
ATOM 797 C CA . GLY A 1 105 ? -12.308 9.802 11.046 1.00 97.50 105 GLY A CA 1
ATOM 798 C C . GLY A 1 105 ? -10.843 9.427 11.288 1.00 97.50 105 GLY A C 1
ATOM 799 O O . GLY A 1 105 ? -10.398 9.375 12.437 1.00 97.50 105 GLY A O 1
ATOM 800 N N . GLY A 1 106 ? -10.071 9.210 10.225 1.00 98.25 106 GLY A N 1
ATOM 801 C CA . GLY A 1 106 ? -8.623 9.088 10.295 1.00 98.25 106 GLY A CA 1
ATOM 802 C C . GLY A 1 106 ? -7.968 10.371 10.818 1.00 98.25 106 GLY A C 1
ATOM 803 O O . GLY A 1 106 ? -8.402 11.487 10.533 1.00 98.25 106 GLY A O 1
ATOM 804 N N . SER A 1 107 ? -6.918 10.235 11.627 1.00 98.06 107 SER A N 1
ATOM 805 C CA . SER A 1 107 ? -6.289 11.379 12.295 1.00 98.06 107 SER A CA 1
ATOM 806 C C . SER A 1 107 ? -4.857 11.076 12.727 1.00 98.06 107 SER A C 1
ATOM 808 O O . SER A 1 107 ? -4.497 9.919 12.924 1.00 98.06 107 SER A O 1
ATOM 810 N N . GLU A 1 108 ? -4.035 12.112 12.926 1.00 97.69 108 GLU A N 1
ATOM 811 C CA . GLU A 1 108 ? -2.650 11.927 13.390 1.00 97.69 108 GLU A CA 1
ATOM 812 C C . GLU A 1 108 ? -2.538 11.158 14.721 1.00 97.69 108 GLU A C 1
ATOM 814 O O . GLU A 1 108 ? -1.667 10.295 14.799 1.00 97.69 108 GLU A O 1
ATOM 819 N N . PRO A 1 109 ? -3.394 11.377 15.746 1.00 97.56 109 PRO A N 1
ATOM 820 C CA . PRO A 1 109 ? -3.373 10.547 16.951 1.00 97.56 109 PRO A CA 1
ATOM 821 C C . PRO A 1 109 ? -3.611 9.062 16.662 1.00 97.56 109 PRO A C 1
ATOM 823 O O . PRO A 1 109 ? -2.891 8.227 17.195 1.00 97.56 109 PRO A O 1
ATOM 826 N N . LEU A 1 110 ? -4.565 8.729 15.783 1.00 98.12 110 LEU A N 1
ATOM 827 C CA . LEU A 1 110 ? -4.816 7.346 15.369 1.00 98.12 110 LEU A CA 1
ATOM 828 C C . LEU A 1 110 ? -3.605 6.761 14.627 1.00 98.12 110 LEU A C 1
ATOM 830 O O . LEU A 1 110 ? -3.185 5.641 14.901 1.00 98.12 110 LEU A O 1
ATOM 834 N N . TYR A 1 111 ? -3.023 7.522 13.699 1.00 98.38 111 TYR A N 1
ATOM 835 C CA . TYR A 1 111 ? -1.870 7.075 12.914 1.00 98.38 111 TYR A CA 1
ATOM 836 C C . TYR A 1 111 ? -0.592 6.944 13.752 1.00 98.38 111 TYR A C 1
ATOM 838 O O . TYR A 1 111 ? 0.273 6.133 13.425 1.00 98.38 111 TYR A O 1
ATOM 846 N N . GLY A 1 112 ? -0.483 7.686 14.857 1.00 98.12 112 GLY A N 1
ATOM 847 C CA . GLY A 1 112 ? 0.595 7.538 15.836 1.00 98.12 112 GLY A CA 1
ATOM 848 C C . GLY A 1 112 ? 0.639 6.155 16.496 1.00 98.12 112 GLY A C 1
ATOM 849 O O . GLY A 1 112 ? 1.709 5.708 16.899 1.00 98.12 112 GLY A O 1
ATOM 850 N N . GLU A 1 113 ? -0.484 5.434 16.534 1.00 98.44 113 GLU A N 1
ATOM 851 C CA . GLU A 1 113 ? -0.574 4.096 17.129 1.00 98.44 113 GLU A CA 1
ATOM 852 C C . GLU A 1 113 ? -0.002 2.988 16.223 1.00 98.44 113 GLU A C 1
ATOM 854 O O . GLU A 1 113 ? 0.214 1.868 16.684 1.00 98.44 113 GLU A O 1
ATOM 859 N N . ILE A 1 114 ? 0.269 3.274 14.941 1.00 98.56 114 ILE A N 1
ATOM 860 C CA . ILE A 1 114 ? 0.670 2.272 13.935 1.00 98.56 114 ILE A CA 1
ATOM 861 C C . ILE A 1 114 ? 2.000 1.586 14.280 1.00 98.56 114 ILE A C 1
ATOM 863 O O . ILE A 1 114 ? 2.187 0.413 13.960 1.00 98.56 114 ILE A O 1
ATOM 867 N N . GLU A 1 115 ? 2.962 2.286 14.888 1.00 97.06 115 GLU A N 1
ATOM 868 C CA . GLU A 1 115 ? 4.274 1.694 15.194 1.00 97.06 115 GLU A CA 1
ATOM 869 C C . GLU A 1 115 ? 4.153 0.578 16.244 1.00 97.06 115 GLU A C 1
ATOM 871 O O . GLU A 1 115 ? 4.714 -0.504 16.059 1.00 97.06 115 GLU A O 1
ATOM 876 N N . GLY A 1 116 ? 3.360 0.826 17.292 1.00 97.56 116 GLY A N 1
ATOM 877 C CA . GLY A 1 116 ? 3.133 -0.064 18.432 1.00 97.56 116 GLY A CA 1
ATOM 878 C C . GLY A 1 116 ? 1.766 -0.747 18.433 1.00 97.56 116 GLY A C 1
ATOM 879 O O . GLY A 1 116 ? 1.266 -1.077 19.510 1.00 97.56 116 GLY A O 1
ATOM 880 N N . PHE A 1 117 ? 1.162 -0.945 17.257 1.00 98.31 117 PHE A N 1
ATOM 881 C CA . PHE A 1 117 ? -0.261 -1.265 17.098 1.00 98.31 117 PHE A CA 1
ATOM 882 C C . PHE A 1 117 ? -0.752 -2.470 17.916 1.00 98.31 117 PHE A C 1
ATOM 884 O O . PHE A 1 117 ? -1.899 -2.478 18.358 1.00 98.31 117 PHE A O 1
ATOM 891 N N . GLU A 1 118 ? 0.104 -3.461 18.176 1.00 97.81 118 GLU A N 1
ATOM 892 C CA . GLU A 1 118 ? -0.231 -4.620 19.015 1.00 97.81 118 GLU A CA 1
ATOM 893 C C . GLU A 1 118 ? -0.712 -4.207 20.415 1.00 97.81 118 GLU A C 1
ATOM 895 O O . GLU A 1 118 ? -1.717 -4.717 20.920 1.00 97.81 118 GLU A O 1
ATOM 900 N N . HIS A 1 119 ? -0.060 -3.203 21.002 1.00 97.88 119 HIS A N 1
ATOM 901 C CA . HIS A 1 119 ? -0.352 -2.692 22.341 1.00 97.88 119 HIS A CA 1
ATOM 902 C C . HIS A 1 119 ? -1.356 -1.534 22.343 1.00 97.88 119 HIS A C 1
ATOM 904 O O . HIS A 1 119 ? -1.725 -1.055 23.415 1.00 97.88 119 HIS A O 1
ATOM 910 N N . SER A 1 120 ? -1.797 -1.073 21.167 1.00 98.06 120 SER A N 1
ATOM 911 C CA . SER A 1 120 ? -2.744 0.034 21.070 1.00 98.06 120 SER A CA 1
ATOM 912 C C . SER A 1 120 ? -4.077 -0.331 21.721 1.00 98.06 120 SER A C 1
ATOM 914 O O . SER A 1 120 ? -4.608 -1.425 21.515 1.00 98.06 120 SER A O 1
ATOM 916 N N . VAL A 1 121 ? -4.634 0.603 22.488 1.00 96.81 121 VAL A N 1
ATOM 917 C CA . VAL A 1 121 ? -6.003 0.519 23.028 1.00 96.81 121 VAL A CA 1
ATOM 918 C C . VAL A 1 121 ? -7.011 1.299 22.179 1.00 96.81 121 VAL A C 1
ATOM 920 O O . VAL A 1 121 ? -8.203 1.273 22.470 1.00 96.81 121 VAL A O 1
ATOM 923 N N . VAL A 1 122 ? -6.528 2.013 21.157 1.00 96.88 122 VAL A N 1
ATOM 924 C CA . VAL A 1 122 ? -7.332 2.836 20.243 1.00 96.88 122 VAL A CA 1
ATOM 925 C C . VAL A 1 122 ? -7.675 2.053 18.978 1.00 96.88 122 VAL A C 1
ATOM 927 O O . VAL A 1 122 ? -8.802 2.133 18.498 1.00 96.88 122 VAL A O 1
ATOM 930 N N . LEU A 1 123 ? -6.715 1.291 18.441 1.00 98.19 123 LEU A N 1
ATOM 931 C CA . LEU A 1 123 ? -6.935 0.436 17.277 1.00 98.19 123 LEU A CA 1
ATOM 932 C C . LEU A 1 123 ? -7.743 -0.801 17.673 1.00 98.19 123 LEU A C 1
ATOM 934 O O . LEU A 1 123 ? -7.374 -1.520 18.604 1.00 98.19 123 LEU A O 1
ATOM 938 N N . ASP A 1 124 ? -8.819 -1.065 16.938 1.00 97.50 124 ASP A N 1
ATOM 939 C CA . ASP A 1 124 ? -9.602 -2.281 17.113 1.00 97.50 124 ASP A CA 1
ATOM 940 C C . ASP A 1 124 ? -8.883 -3.511 16.530 1.00 97.50 124 ASP A C 1
ATOM 942 O O . ASP A 1 124 ? -7.880 -3.423 15.813 1.00 97.50 124 ASP A O 1
ATOM 946 N N . ASP A 1 125 ? -9.402 -4.697 16.835 1.00 98.06 125 ASP A N 1
ATOM 947 C CA . ASP A 1 125 ? -8.796 -5.943 16.369 1.00 98.06 125 ASP A CA 1
ATOM 948 C C . ASP A 1 125 ? -8.784 -6.072 14.839 1.00 98.06 125 ASP A C 1
ATOM 950 O O . ASP A 1 125 ? -7.931 -6.766 14.284 1.00 98.06 125 ASP A O 1
ATOM 954 N N . ARG A 1 126 ? -9.731 -5.425 14.149 1.00 98.12 126 ARG A N 1
ATOM 955 C CA . ARG A 1 126 ? -9.826 -5.453 12.689 1.00 98.12 126 ARG A CA 1
ATOM 956 C C . ARG A 1 126 ? -8.669 -4.666 12.069 1.00 98.12 126 ARG A C 1
ATOM 958 O O . ARG A 1 126 ? -7.993 -5.189 11.183 1.00 98.12 126 ARG A O 1
ATOM 965 N N . ALA A 1 127 ? -8.376 -3.472 12.580 1.00 98.56 127 ALA A N 1
ATOM 966 C CA . ALA A 1 127 ? -7.214 -2.678 12.201 1.00 98.56 127 ALA A CA 1
ATOM 967 C C . ALA A 1 127 ? -5.898 -3.397 12.538 1.00 98.56 127 ALA A C 1
ATOM 969 O O . ALA A 1 127 ? -5.002 -3.471 11.696 1.00 98.56 127 ALA A O 1
ATOM 970 N N . LYS A 1 128 ? -5.790 -3.999 13.731 1.00 98.62 128 LYS A N 1
ATOM 971 C CA . LYS A 1 128 ? -4.600 -4.777 14.121 1.00 98.62 128 LYS A CA 1
ATOM 972 C C . LYS A 1 128 ? -4.370 -5.986 13.210 1.00 98.62 128 LYS A C 1
ATOM 974 O O . LYS A 1 128 ? -3.233 -6.238 12.820 1.00 98.62 128 LYS A O 1
ATOM 979 N N . ALA A 1 129 ? -5.428 -6.703 12.828 1.00 98.31 129 ALA A N 1
ATOM 980 C CA . ALA A 1 129 ? -5.334 -7.815 11.882 1.00 98.31 129 ALA A CA 1
ATOM 981 C C . ALA A 1 129 ? -4.832 -7.355 10.501 1.00 98.31 129 ALA A C 1
ATOM 983 O O . ALA A 1 129 ? -3.948 -7.994 9.933 1.00 98.31 129 ALA A O 1
ATOM 984 N N . ALA A 1 130 ? -5.324 -6.220 9.989 1.00 98.50 130 ALA A N 1
ATOM 985 C CA . ALA A 1 130 ? -4.833 -5.648 8.733 1.00 98.50 130 ALA A CA 1
ATOM 986 C C . ALA A 1 130 ? -3.351 -5.240 8.810 1.00 98.50 130 ALA A C 1
ATOM 988 O O . ALA A 1 130 ? -2.595 -5.483 7.867 1.00 98.50 130 ALA A O 1
ATOM 989 N N . LEU A 1 131 ? -2.912 -4.664 9.934 1.00 98.56 131 LEU A N 1
ATOM 990 C CA . LEU A 1 131 ? -1.515 -4.277 10.154 1.00 98.56 131 LEU A CA 1
ATOM 991 C C . LEU A 1 131 ? -0.581 -5.493 10.268 1.00 98.56 131 LEU A C 1
ATOM 993 O O . LEU A 1 131 ? 0.458 -5.503 9.610 1.00 98.56 131 LEU A O 1
ATOM 997 N N . ARG A 1 132 ? -0.966 -6.553 10.997 1.00 97.12 132 ARG A N 1
ATOM 998 C CA . ARG A 1 132 ? -0.212 -7.825 11.012 1.00 97.12 132 ARG A CA 1
ATOM 999 C C . ARG A 1 132 ? -0.097 -8.436 9.626 1.00 97.12 132 ARG A C 1
ATOM 1001 O O . ARG A 1 132 ? 0.994 -8.778 9.183 1.00 97.12 132 ARG A O 1
ATOM 1008 N N . TYR A 1 133 ? -1.214 -8.522 8.908 1.00 96.88 133 TYR A N 1
ATOM 1009 C CA . TYR A 1 133 ? -1.225 -9.072 7.558 1.00 96.88 133 TYR A CA 1
ATOM 1010 C C . TYR A 1 133 ? -0.355 -8.253 6.589 1.00 96.88 133 TYR A C 1
ATOM 1012 O O . TYR A 1 133 ? 0.346 -8.823 5.751 1.00 96.88 133 TYR A O 1
ATOM 1020 N N . THR A 1 134 ? -0.329 -6.925 6.755 1.00 97.19 134 THR A N 1
ATOM 1021 C CA . THR A 1 134 ? 0.582 -6.017 6.039 1.00 97.19 134 THR A CA 1
ATOM 1022 C C . THR A 1 134 ? 2.045 -6.344 6.324 1.00 97.19 134 THR A C 1
ATOM 1024 O O . THR A 1 134 ? 2.818 -6.527 5.383 1.00 97.19 134 THR A O 1
ATOM 1027 N N . ASP A 1 135 ? 2.419 -6.486 7.598 1.00 95.31 135 ASP A N 1
ATOM 1028 C CA . ASP A 1 135 ? 3.777 -6.864 8.002 1.00 95.31 135 ASP A CA 1
ATOM 1029 C C . ASP A 1 135 ? 4.182 -8.217 7.413 1.00 95.31 135 ASP A C 1
ATOM 1031 O O . ASP A 1 135 ? 5.269 -8.355 6.850 1.00 95.31 135 ASP A O 1
ATOM 1035 N N . THR A 1 136 ? 3.287 -9.198 7.477 1.00 92.75 136 THR A N 1
ATOM 1036 C CA . THR A 1 136 ? 3.514 -10.538 6.943 1.00 92.75 136 THR A CA 1
ATOM 1037 C C . THR A 1 136 ? 3.731 -10.500 5.430 1.00 92.75 136 THR A C 1
ATOM 1039 O O . THR A 1 136 ? 4.746 -11.015 4.949 1.00 92.75 136 THR A O 1
ATOM 1042 N N . LEU A 1 137 ? 2.882 -9.812 4.660 1.00 92.25 137 LEU A N 1
ATOM 1043 C CA . LEU A 1 137 ? 3.100 -9.652 3.217 1.00 92.25 137 LEU A CA 1
ATOM 1044 C C . LEU A 1 137 ? 4.414 -8.925 2.895 1.00 92.25 137 LEU A C 1
ATOM 1046 O O . LEU A 1 137 ? 5.107 -9.308 1.949 1.00 92.25 137 LEU A O 1
ATOM 1050 N N . ILE A 1 138 ? 4.797 -7.912 3.674 1.00 92.88 138 ILE A N 1
ATOM 1051 C CA . ILE A 1 138 ? 5.998 -7.109 3.410 1.00 92.88 138 ILE A CA 1
ATOM 1052 C C . ILE A 1 138 ? 7.292 -7.842 3.791 1.00 92.88 138 ILE A C 1
ATOM 1054 O O . ILE A 1 138 ? 8.263 -7.795 3.026 1.00 92.88 138 ILE A O 1
ATOM 1058 N N . TRP A 1 139 ? 7.323 -8.568 4.909 1.00 90.94 139 TRP A N 1
ATOM 1059 C CA . TRP A 1 139 ? 8.559 -9.136 5.465 1.00 90.94 139 TRP A CA 1
ATOM 1060 C C . TRP A 1 139 ? 8.736 -10.637 5.253 1.00 90.94 139 TRP A C 1
ATOM 1062 O O . TRP A 1 139 ? 9.870 -11.111 5.306 1.00 90.94 139 TRP A O 1
ATOM 1072 N N . THR A 1 140 ? 7.671 -11.386 4.954 1.00 83.56 140 THR A N 1
ATOM 1073 C CA . THR A 1 140 ? 7.745 -12.850 4.813 1.00 83.56 140 THR A CA 1
ATOM 1074 C C . THR A 1 140 ? 7.461 -13.296 3.368 1.00 83.56 140 THR A C 1
ATOM 1076 O O . THR A 1 140 ? 6.317 -13.546 2.987 1.00 83.56 140 THR A O 1
ATOM 1079 N N . PRO A 1 141 ? 8.487 -13.390 2.496 1.00 69.56 141 PRO A N 1
ATOM 1080 C CA . PRO A 1 141 ? 8.292 -13.832 1.118 1.00 69.56 141 PRO A CA 1
ATOM 1081 C C . PRO A 1 141 ? 7.798 -15.286 1.075 1.00 69.56 141 PRO A C 1
ATOM 1083 O O . PRO A 1 141 ? 8.539 -16.209 1.399 1.00 69.56 141 PRO A O 1
ATOM 1086 N N . ALA A 1 142 ? 6.542 -15.479 0.656 1.00 64.75 142 ALA A N 1
ATOM 1087 C CA . ALA A 1 142 ? 5.877 -16.770 0.414 1.00 64.75 142 ALA A CA 1
ATOM 1088 C C . ALA A 1 142 ? 5.670 -17.704 1.629 1.00 64.75 142 ALA A C 1
ATOM 1090 O O . ALA A 1 142 ? 5.133 -18.798 1.462 1.00 64.75 142 ALA A O 1
ATOM 1091 N N . HIS A 1 143 ? 6.003 -17.258 2.842 1.00 67.12 143 HIS A N 1
ATOM 1092 C CA . HIS A 1 143 ? 5.664 -17.932 4.098 1.00 67.12 143 HIS A CA 1
ATOM 1093 C C . HIS A 1 143 ? 4.650 -17.099 4.867 1.00 67.12 143 HIS A C 1
ATOM 1095 O O . HIS A 1 143 ? 4.968 -16.508 5.895 1.00 67.12 143 HIS A O 1
ATOM 1101 N N . LEU A 1 144 ? 3.430 -17.030 4.336 1.00 66.06 144 LEU A N 1
ATOM 1102 C CA . LEU A 1 144 ? 2.376 -16.298 5.012 1.00 66.06 144 LEU A CA 1
ATOM 1103 C C . LEU A 1 144 ? 2.034 -17.012 6.326 1.00 66.06 144 LEU A C 1
ATOM 1105 O O . LEU A 1 144 ? 1.732 -18.209 6.316 1.00 66.06 144 LEU A O 1
ATOM 1109 N N . ALA A 1 145 ? 2.092 -16.291 7.446 1.00 68.81 145 ALA A N 1
ATOM 1110 C CA . ALA A 1 145 ? 1.633 -16.810 8.724 1.00 68.81 145 ALA A CA 1
ATOM 1111 C C . ALA A 1 145 ? 0.142 -17.155 8.595 1.00 68.81 145 ALA A C 1
ATOM 1113 O O . ALA A 1 145 ? -0.696 -16.283 8.362 1.00 68.81 145 ALA A O 1
ATOM 1114 N N . VAL A 1 146 ? -0.177 -18.448 8.691 1.00 75.81 146 VAL A N 1
ATOM 1115 C CA . VAL A 1 146 ? -1.545 -18.975 8.534 1.00 75.81 146 VAL A CA 1
ATOM 1116 C C . VAL A 1 146 ? -2.516 -18.273 9.487 1.00 75.81 146 VAL A C 1
ATOM 1118 O O . VAL A 1 146 ? -3.666 -18.031 9.120 1.00 75.81 146 VAL A O 1
ATOM 1121 N N . ASP A 1 147 ? -2.026 -17.893 10.665 1.00 86.75 147 ASP A N 1
ATOM 1122 C CA . ASP A 1 147 ? -2.795 -17.224 11.708 1.00 86.75 147 ASP A CA 1
ATOM 1123 C C . ASP A 1 147 ? -3.202 -15.795 11.307 1.00 86.75 147 ASP A C 1
ATOM 1125 O O . ASP A 1 147 ? -4.357 -15.416 11.496 1.00 86.75 147 ASP A O 1
ATOM 1129 N N . ASP A 1 148 ? -2.327 -15.028 10.646 1.00 92.56 148 ASP A N 1
ATOM 1130 C CA . ASP A 1 148 ? -2.660 -13.670 10.188 1.00 92.56 148 ASP A CA 1
ATOM 1131 C C . ASP A 1 148 ? -3.717 -13.689 9.078 1.00 92.56 148 ASP A C 1
ATOM 1133 O O . ASP A 1 148 ? -4.667 -12.905 9.097 1.00 92.56 148 ASP A O 1
ATOM 1137 N N . ALA A 1 149 ? -3.603 -14.624 8.126 1.00 92.38 149 ALA A N 1
ATOM 1138 C CA . ALA A 1 149 ? -4.655 -14.828 7.128 1.00 92.38 149 ALA A CA 1
ATOM 1139 C C . ALA A 1 149 ? -5.967 -15.306 7.763 1.00 92.38 149 ALA A C 1
ATOM 1141 O O . ALA A 1 149 ? -7.042 -14.957 7.275 1.00 92.38 149 ALA A O 1
ATOM 1142 N N . ALA A 1 150 ? -5.909 -16.107 8.830 1.00 92.94 150 ALA A N 1
ATOM 1143 C CA . ALA A 1 150 ? -7.105 -16.545 9.537 1.00 92.94 150 ALA A CA 1
ATOM 1144 C C . ALA A 1 150 ? -7.823 -15.377 10.228 1.00 92.94 150 ALA A C 1
ATOM 1146 O O . ALA A 1 150 ? -9.046 -15.288 10.119 1.00 92.94 150 ALA A O 1
ATOM 1147 N N . GLU A 1 151 ? -7.080 -14.464 10.858 1.00 96.00 151 GLU A N 1
ATOM 1148 C CA . GLU A 1 151 ? -7.631 -13.243 11.456 1.00 96.00 151 GLU A CA 1
ATOM 1149 C C . GLU A 1 151 ? -8.233 -12.300 10.408 1.00 96.00 151 GLU A C 1
ATOM 1151 O O . GLU A 1 151 ? -9.314 -11.750 10.617 1.00 96.00 151 GLU A O 1
ATOM 1156 N N . VAL A 1 152 ? -7.589 -12.132 9.249 1.00 97.06 152 VAL A N 1
ATOM 1157 C CA . VAL A 1 152 ? -8.185 -11.346 8.158 1.00 97.06 152 VAL A CA 1
ATOM 1158 C C . VAL A 1 152 ? -9.453 -12.028 7.637 1.00 97.06 152 VAL A C 1
ATOM 1160 O O . VAL A 1 152 ? -10.496 -11.390 7.524 1.00 97.06 152 VAL A O 1
ATOM 1163 N N . ARG A 1 153 ? -9.427 -13.340 7.389 1.00 95.19 153 ARG A N 1
ATOM 1164 C CA . ARG A 1 153 ? -10.608 -14.079 6.916 1.00 95.19 153 ARG A CA 1
ATOM 1165 C C . ARG A 1 153 ? -11.783 -14.027 7.899 1.00 95.19 153 ARG A C 1
ATOM 1167 O O . ARG A 1 153 ? -12.928 -14.055 7.463 1.00 95.19 153 ARG A O 1
ATOM 1174 N N . SER A 1 154 ? -11.531 -13.988 9.207 1.00 96.88 154 SER A N 1
ATOM 1175 C CA . SER A 1 154 ? -12.602 -13.943 10.210 1.00 96.88 154 SER A CA 1
ATOM 1176 C C . SER A 1 154 ? -13.226 -12.552 10.365 1.00 96.88 154 SER A C 1
ATOM 1178 O O . SER A 1 154 ? -14.359 -12.447 10.836 1.00 96.88 154 SER A O 1
ATOM 1180 N N . ARG A 1 155 ? -12.510 -11.491 9.971 1.00 98.00 155 ARG A N 1
ATOM 1181 C CA . ARG A 1 155 ? -12.903 -10.095 10.224 1.00 98.00 155 ARG A CA 1
ATOM 1182 C C . ARG A 1 155 ? -13.287 -9.316 8.978 1.00 98.00 155 ARG A C 1
ATOM 1184 O O . ARG A 1 155 ? -13.931 -8.282 9.130 1.00 98.00 155 ARG A O 1
ATOM 1191 N N . PHE A 1 156 ? -12.894 -9.769 7.790 1.00 98.44 156 PHE A N 1
ATOM 1192 C CA . PHE A 1 156 ? -13.101 -9.083 6.515 1.00 98.44 156 PHE A CA 1
ATOM 1193 C C . PHE A 1 156 ? -13.953 -9.929 5.566 1.00 98.44 156 PHE A C 1
ATOM 1195 O O . PHE A 1 156 ? -13.841 -11.153 5.520 1.00 98.44 156 PHE A O 1
ATOM 1202 N N . SER A 1 157 ? -14.799 -9.265 4.781 1.00 98.12 157 SER A N 1
ATOM 1203 C CA . SER A 1 157 ? -15.462 -9.889 3.636 1.00 98.12 157 SER A CA 1
ATOM 1204 C C . SER A 1 157 ? -14.447 -10.265 2.552 1.00 98.12 157 SER A C 1
ATOM 1206 O O . SER A 1 157 ? -13.327 -9.752 2.524 1.00 98.12 157 SER A O 1
ATOM 1208 N N . GLU A 1 158 ? -14.841 -11.126 1.610 1.00 96.81 158 GLU A N 1
ATOM 1209 C CA . GLU A 1 158 ? -13.948 -11.527 0.515 1.00 96.81 158 GLU A CA 1
ATOM 1210 C C . GLU A 1 158 ? -13.470 -10.327 -0.315 1.00 96.81 158 GLU A C 1
ATOM 1212 O O . GLU A 1 158 ? -12.283 -10.231 -0.623 1.00 96.81 158 GLU A O 1
ATOM 1217 N N . ALA A 1 159 ? -14.370 -9.388 -0.631 1.00 97.69 159 ALA A N 1
ATOM 1218 C CA . ALA A 1 159 ? -14.037 -8.190 -1.400 1.00 97.69 159 ALA A CA 1
ATOM 1219 C C . ALA A 1 159 ? -13.032 -7.294 -0.659 1.00 97.69 159 ALA A C 1
ATOM 1221 O O . ALA A 1 159 ? -12.054 -6.847 -1.253 1.00 97.69 159 ALA A O 1
ATOM 1222 N N . GLU A 1 160 ? -13.228 -7.094 0.647 1.00 98.50 160 GLU A N 1
ATOM 1223 C CA . GLU A 1 160 ? -12.303 -6.326 1.484 1.00 98.50 160 GLU A CA 1
ATOM 1224 C C . GLU A 1 160 ? -10.938 -7.010 1.615 1.00 98.50 160 GLU A C 1
ATOM 1226 O O . GLU A 1 160 ? -9.913 -6.343 1.553 1.00 98.50 160 GLU A O 1
ATOM 1231 N N . ALA A 1 161 ? -10.902 -8.335 1.781 1.00 97.62 161 ALA A N 1
ATOM 1232 C CA . ALA A 1 161 ? -9.657 -9.088 1.930 1.00 97.62 161 ALA A CA 1
ATOM 1233 C C . ALA A 1 161 ? -8.832 -9.114 0.626 1.00 97.62 161 ALA A C 1
ATOM 1235 O O . ALA A 1 161 ? -7.597 -9.036 0.660 1.00 97.62 161 ALA A O 1
ATOM 1236 N N . ILE A 1 162 ? -9.509 -9.185 -0.527 1.00 97.50 162 ILE A N 1
ATOM 1237 C CA . ILE A 1 162 ? -8.890 -9.020 -1.849 1.00 97.50 162 ILE A CA 1
ATOM 1238 C C . ILE A 1 162 ? -8.316 -7.608 -1.974 1.00 97.50 162 ILE A C 1
ATOM 1240 O O . ILE A 1 162 ? -7.134 -7.464 -2.283 1.00 97.50 162 ILE A O 1
ATOM 1244 N N . GLU A 1 163 ? -9.122 -6.580 -1.699 1.00 98.38 163 GLU A N 1
ATOM 1245 C CA . GLU A 1 163 ? -8.689 -5.185 -1.785 1.00 98.38 163 GLU A CA 1
ATOM 1246 C C . GLU A 1 163 ? -7.512 -4.890 -0.858 1.00 98.38 163 GLU A C 1
ATOM 1248 O O . GLU A 1 163 ? -6.516 -4.355 -1.323 1.00 98.38 163 GLU A O 1
ATOM 1253 N N . LEU A 1 164 ? -7.563 -5.327 0.403 1.00 98.56 164 LEU A N 1
ATOM 1254 C CA . LEU A 1 164 ? -6.465 -5.208 1.364 1.00 98.56 164 LEU A CA 1
ATOM 1255 C C . LEU A 1 164 ? -5.165 -5.801 0.808 1.00 98.56 164 LEU A C 1
ATOM 1257 O O . LEU A 1 164 ? -4.118 -5.158 0.840 1.00 98.56 164 LEU A O 1
ATOM 1261 N N . THR A 1 165 ? -5.228 -7.017 0.261 1.00 97.25 165 THR A N 1
ATOM 1262 C CA . THR A 1 165 ? -4.049 -7.703 -0.289 1.00 97.25 165 THR A CA 1
ATOM 1263 C C . THR A 1 165 ? -3.467 -6.955 -1.494 1.00 97.25 165 THR A C 1
ATOM 1265 O O . THR A 1 165 ? -2.246 -6.808 -1.606 1.00 97.25 165 THR A O 1
ATOM 1268 N N . LEU A 1 166 ? -4.324 -6.467 -2.397 1.00 97.69 166 LEU A N 1
ATOM 1269 C CA . LEU A 1 166 ? -3.900 -5.716 -3.578 1.00 97.69 166 LEU A CA 1
ATOM 1270 C C . LEU A 1 166 ? -3.395 -4.313 -3.215 1.00 97.69 166 LEU A C 1
ATOM 1272 O O . LEU A 1 166 ? -2.399 -3.867 -3.785 1.00 97.69 166 LEU A O 1
ATOM 1276 N N . ASP A 1 167 ? -4.026 -3.637 -2.254 1.00 98.06 167 ASP A N 1
ATOM 1277 C CA . ASP A 1 167 ? -3.649 -2.298 -1.796 1.00 98.06 167 ASP A CA 1
ATOM 1278 C C . ASP A 1 167 ? -2.290 -2.321 -1.082 1.00 98.06 167 ASP A C 1
ATOM 1280 O O . ASP A 1 167 ? -1.451 -1.452 -1.315 1.00 98.06 167 ASP A O 1
ATOM 1284 N N . ILE A 1 168 ? -1.976 -3.377 -0.322 1.00 98.06 168 ILE A N 1
ATOM 1285 C CA . ILE A 1 168 ? -0.625 -3.584 0.229 1.00 98.06 168 ILE A CA 1
ATOM 1286 C C . ILE A 1 168 ? 0.425 -3.640 -0.892 1.00 98.06 168 ILE A C 1
ATOM 1288 O O . ILE A 1 168 ? 1.454 -2.967 -0.798 1.00 98.06 168 ILE A O 1
ATOM 1292 N N . MET A 1 169 ? 0.177 -4.378 -1.983 1.00 97.56 169 MET A N 1
ATOM 1293 C CA . MET A 1 169 ? 1.093 -4.409 -3.134 1.00 97.56 169 MET A CA 1
ATOM 1294 C C . MET A 1 169 ? 1.149 -3.065 -3.864 1.00 97.56 169 MET A C 1
ATOM 1296 O O . MET A 1 169 ? 2.241 -2.605 -4.206 1.00 97.56 169 MET A O 1
ATOM 1300 N N . ARG A 1 170 ? 0.000 -2.414 -4.080 1.00 98.19 170 ARG A N 1
ATOM 1301 C CA . ARG A 1 170 ? -0.069 -1.071 -4.665 1.00 98.19 170 ARG A CA 1
ATOM 1302 C C . ARG A 1 170 ? 0.821 -0.109 -3.885 1.00 98.19 170 ARG A C 1
ATOM 1304 O O . ARG A 1 170 ? 1.673 0.549 -4.476 1.00 98.19 170 ARG A O 1
ATOM 1311 N N . ASN A 1 171 ? 0.673 -0.065 -2.567 1.00 97.56 171 ASN A N 1
ATOM 1312 C CA . ASN A 1 171 ? 1.448 0.812 -1.698 1.00 97.56 171 ASN A CA 1
ATOM 1313 C C . ASN A 1 171 ? 2.929 0.404 -1.646 1.00 97.56 171 ASN A C 1
ATOM 1315 O O . ASN A 1 171 ? 3.803 1.272 -1.654 1.00 97.56 171 ASN A O 1
ATOM 1319 N N . ALA A 1 172 ? 3.238 -0.894 -1.690 1.00 97.69 172 ALA A N 1
ATOM 1320 C CA . ALA A 1 172 ? 4.609 -1.391 -1.741 1.00 97.69 172 ALA A CA 1
ATOM 1321 C C . ALA A 1 172 ? 5.364 -1.080 -3.045 1.00 97.69 172 ALA A C 1
ATOM 1323 O O . ALA A 1 172 ? 6.595 -1.141 -3.053 1.00 97.69 172 ALA A O 1
ATOM 1324 N N . SER A 1 173 ? 4.675 -0.687 -4.124 1.00 97.69 173 SER A N 1
ATOM 1325 C CA . SER A 1 173 ? 5.327 -0.165 -5.339 1.00 97.69 173 SER A CA 1
ATOM 1326 C C . SER A 1 173 ? 6.215 1.054 -5.067 1.00 97.69 173 SER A C 1
ATOM 1328 O O . SER A 1 173 ? 7.142 1.318 -5.832 1.00 97.69 173 SER A O 1
ATOM 1330 N N . ASN A 1 174 ? 6.023 1.751 -3.938 1.00 96.94 174 ASN A N 1
ATOM 1331 C CA . ASN A 1 174 ? 6.914 2.826 -3.506 1.00 96.94 174 ASN A CA 1
ATOM 1332 C C . ASN A 1 174 ? 8.384 2.384 -3.360 1.00 96.94 174 ASN A C 1
ATOM 1334 O O . ASN A 1 174 ? 9.278 3.217 -3.508 1.00 96.94 174 ASN A O 1
ATOM 1338 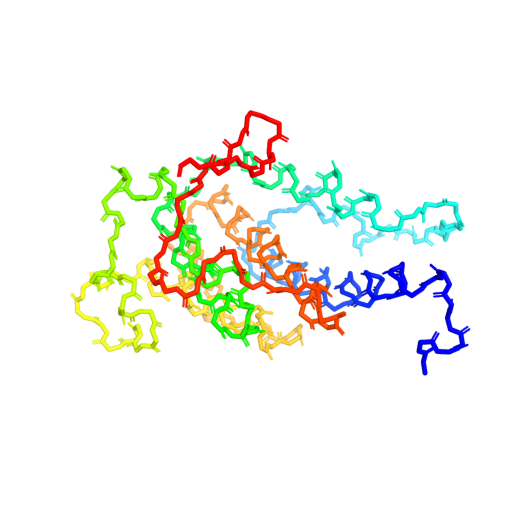N N . LYS A 1 175 ? 8.651 1.082 -3.164 1.00 96.56 175 LYS A N 1
ATOM 1339 C CA . LYS A 1 175 ? 10.001 0.505 -3.185 1.00 96.56 175 LYS A CA 1
ATOM 1340 C C . LYS A 1 175 ? 10.732 0.821 -4.487 1.00 96.56 175 LYS A C 1
ATOM 1342 O O . LYS A 1 175 ? 11.945 0.998 -4.456 1.00 96.56 175 LYS A O 1
ATOM 1347 N N . ILE A 1 176 ? 10.016 0.927 -5.611 1.00 97.69 176 ILE A N 1
ATOM 1348 C CA . ILE A 1 176 ? 10.600 1.293 -6.906 1.00 97.69 176 ILE A CA 1
ATOM 1349 C C . ILE A 1 176 ? 11.227 2.688 -6.801 1.00 97.69 176 ILE A C 1
ATOM 1351 O O . ILE A 1 176 ? 12.423 2.829 -7.048 1.00 97.69 176 ILE A O 1
ATOM 1355 N N . ALA A 1 177 ? 10.464 3.687 -6.344 1.00 97.44 177 ALA A N 1
ATOM 1356 C CA . ALA A 1 177 ? 10.962 5.050 -6.159 1.00 97.44 177 ALA A CA 1
ATOM 1357 C C . ALA A 1 177 ? 12.102 5.110 -5.129 1.00 97.44 177 ALA A C 1
ATOM 1359 O O . ALA A 1 177 ? 13.149 5.679 -5.425 1.00 97.44 177 ALA A O 1
ATOM 1360 N N . VAL A 1 178 ? 11.947 4.454 -3.973 1.00 97.88 178 VAL A N 1
ATOM 1361 C CA . VAL A 1 178 ? 12.979 4.405 -2.919 1.00 97.88 178 VAL A CA 1
ATOM 1362 C C . VAL A 1 178 ? 14.284 3.792 -3.439 1.00 97.88 178 VAL A C 1
ATOM 1364 O O . VAL A 1 178 ? 15.357 4.357 -3.253 1.00 97.88 178 VAL A O 1
ATOM 1367 N N . SER A 1 179 ? 14.215 2.657 -4.143 1.00 96.56 179 SER A N 1
ATOM 1368 C CA . SER A 1 179 ? 15.402 1.963 -4.670 1.00 96.56 179 SER A CA 1
ATOM 1369 C C . SER A 1 179 ? 16.150 2.758 -5.746 1.00 96.56 179 SER A C 1
ATOM 1371 O O . SER A 1 179 ? 17.350 2.564 -5.939 1.00 96.56 179 SER A O 1
ATOM 1373 N N . LEU A 1 180 ? 15.442 3.660 -6.431 1.00 95.56 180 LEU A N 1
ATOM 1374 C CA . LEU A 1 180 ? 15.986 4.565 -7.439 1.00 95.56 180 LEU A CA 1
ATOM 1375 C C . LEU A 1 180 ? 16.394 5.930 -6.857 1.00 95.56 180 LEU A C 1
ATOM 1377 O O . LEU A 1 180 ? 16.925 6.756 -7.595 1.00 95.56 180 LEU A O 1
ATOM 1381 N N . GLY A 1 181 ? 16.148 6.186 -5.565 1.00 96.06 181 GLY A N 1
ATOM 1382 C CA . GLY A 1 181 ? 16.347 7.502 -4.946 1.00 96.06 181 GLY A CA 1
ATOM 1383 C C . GLY A 1 181 ? 15.417 8.590 -5.498 1.00 96.06 181 GLY A C 1
ATOM 1384 O O . GLY A 1 181 ? 15.754 9.771 -5.463 1.00 96.06 181 GLY A O 1
ATOM 1385 N N . ALA A 1 182 ? 14.269 8.195 -6.051 1.00 96.38 182 ALA A N 1
ATOM 1386 C CA . ALA A 1 182 ? 13.270 9.063 -6.673 1.00 96.38 182 ALA A CA 1
ATOM 1387 C C . ALA A 1 182 ? 12.098 9.398 -5.728 1.00 96.38 182 ALA A C 1
ATOM 1389 O O . ALA A 1 182 ? 11.028 9.801 -6.177 1.00 96.38 182 ALA A O 1
ATOM 1390 N N . ASP A 1 183 ? 12.273 9.216 -4.419 1.00 97.56 183 ASP A N 1
ATOM 1391 C CA . ASP A 1 183 ? 11.242 9.394 -3.396 1.00 97.56 183 ASP A CA 1
ATOM 1392 C C . ASP A 1 183 ? 11.376 10.717 -2.628 1.00 97.56 183 ASP A C 1
ATOM 1394 O O . ASP A 1 183 ? 10.972 10.792 -1.471 1.00 97.56 183 ASP A O 1
ATOM 1398 N N . ALA A 1 184 ? 11.926 11.765 -3.247 1.00 97.31 184 ALA A N 1
ATOM 1399 C CA . ALA A 1 184 ? 12.086 13.069 -2.605 1.00 97.31 184 ALA A CA 1
ATOM 1400 C C . ALA A 1 184 ? 10.765 13.557 -1.961 1.00 97.31 184 ALA A C 1
ATOM 1402 O O . ALA A 1 184 ? 9.700 13.455 -2.583 1.00 97.31 184 ALA A O 1
ATOM 1403 N N . PRO A 1 185 ? 10.809 14.082 -0.721 1.00 95.62 185 PRO A N 1
ATOM 1404 C CA . PRO A 1 185 ? 9.607 14.523 -0.032 1.00 95.62 185 PRO A CA 1
ATOM 1405 C C . PRO A 1 185 ? 8.994 15.733 -0.742 1.00 95.62 185 PRO A C 1
ATOM 1407 O O . PRO A 1 185 ? 9.704 16.600 -1.250 1.00 95.62 185 PRO A O 1
ATOM 1410 N N . ARG A 1 186 ? 7.662 15.816 -0.735 1.00 93.94 186 ARG A N 1
ATOM 1411 C CA . ARG A 1 186 ? 6.930 16.981 -1.264 1.00 93.94 186 ARG A CA 1
ATOM 1412 C C . ARG A 1 186 ? 6.870 18.148 -0.288 1.00 93.94 186 ARG A C 1
ATOM 1414 O O . ARG A 1 186 ? 6.797 19.297 -0.707 1.00 93.94 186 ARG A O 1
ATOM 1421 N N . VAL A 1 187 ? 6.922 17.844 1.006 1.00 94.00 187 VAL A N 1
ATOM 1422 C CA . VAL A 1 187 ? 6.911 18.822 2.095 1.00 94.00 187 VAL A CA 1
ATOM 1423 C C . VAL A 1 187 ? 8.090 18.575 3.027 1.00 94.00 187 VAL A C 1
ATOM 1425 O O . VAL A 1 187 ? 8.405 17.432 3.352 1.00 94.00 187 VAL A O 1
ATOM 1428 N N . GLU A 1 188 ? 8.745 19.647 3.474 1.00 89.50 188 GLU A N 1
ATOM 1429 C CA . GLU A 1 188 ? 9.883 19.551 4.402 1.00 89.50 188 GLU A CA 1
ATOM 1430 C C . GLU A 1 188 ? 9.446 19.213 5.835 1.00 89.50 188 GLU A C 1
ATOM 1432 O O . GLU A 1 188 ? 10.196 18.594 6.591 1.00 89.50 188 GLU A O 1
ATOM 1437 N N . ARG A 1 189 ? 8.242 19.647 6.233 1.00 90.50 189 ARG A N 1
ATOM 1438 C CA . ARG A 1 189 ? 7.664 19.441 7.569 1.00 90.50 189 ARG A CA 1
ATOM 1439 C C . ARG A 1 189 ? 6.152 19.256 7.477 1.00 90.50 189 ARG A C 1
ATOM 1441 O O . ARG A 1 189 ? 5.505 19.884 6.646 1.00 90.50 189 ARG A O 1
ATOM 1448 N N . GLY A 1 190 ? 5.598 18.472 8.400 1.00 93.69 190 GLY A N 1
ATOM 1449 C CA . GLY A 1 190 ? 4.157 18.234 8.496 1.00 93.69 190 GLY A CA 1
ATOM 1450 C C . GLY A 1 190 ? 3.651 17.211 7.482 1.00 93.69 190 GLY A C 1
ATOM 1451 O O . GLY A 1 190 ? 4.391 16.315 7.071 1.00 93.69 190 GLY A O 1
ATOM 1452 N N . THR A 1 191 ? 2.376 17.336 7.122 1.00 96.75 191 THR A N 1
ATOM 1453 C CA . THR A 1 191 ? 1.688 16.436 6.195 1.00 96.75 191 THR A CA 1
ATOM 1454 C C . THR A 1 191 ? 1.050 17.207 5.039 1.00 96.75 191 THR A C 1
ATOM 1456 O O . THR A 1 191 ? 0.690 18.374 5.186 1.00 96.75 191 THR A O 1
ATOM 1459 N N . GLU A 1 192 ? 0.919 16.559 3.882 1.00 97.00 192 GLU A N 1
ATOM 1460 C CA . GLU A 1 192 ? 0.224 17.085 2.695 1.00 97.00 192 GLU A CA 1
ATOM 1461 C C . GLU A 1 192 ? -0.980 16.192 2.387 1.00 97.00 192 GLU A C 1
ATOM 1463 O O . GLU A 1 192 ? -0.891 14.963 2.470 1.00 97.00 192 GLU A O 1
ATOM 1468 N N . ARG A 1 193 ? -2.117 16.797 2.041 1.00 97.62 193 ARG A N 1
ATOM 1469 C CA . ARG A 1 193 ? -3.327 16.049 1.705 1.00 97.62 193 ARG A CA 1
ATOM 1470 C C . ARG A 1 193 ? -3.343 15.684 0.228 1.00 97.62 193 ARG A C 1
ATOM 1472 O O . ARG A 1 193 ? -2.893 16.428 -0.641 1.00 97.62 193 ARG A O 1
ATOM 1479 N N . TYR A 1 194 ? -3.904 14.521 -0.059 1.00 97.62 194 TYR A N 1
ATOM 1480 C CA . TYR A 1 194 ? -4.225 14.111 -1.416 1.00 97.62 194 TYR A CA 1
ATOM 1481 C C . TYR A 1 194 ? -5.542 13.347 -1.434 1.00 97.62 194 TYR A C 1
ATOM 1483 O O . TYR A 1 194 ? -6.057 12.931 -0.398 1.00 97.62 194 TYR A O 1
ATOM 1491 N N . ARG A 1 195 ? -6.088 13.152 -2.625 1.00 96.56 195 ARG A N 1
ATOM 1492 C CA . ARG A 1 195 ? -7.230 12.276 -2.881 1.00 96.56 195 ARG A CA 1
ATOM 1493 C C . ARG A 1 195 ? -6.958 11.423 -4.107 1.00 96.56 195 ARG A C 1
ATOM 1495 O O . ARG A 1 195 ? -6.147 11.798 -4.956 1.00 96.56 195 ARG A O 1
ATOM 1502 N N . ILE A 1 196 ? -7.665 10.308 -4.231 1.00 96.44 196 ILE A N 1
ATOM 1503 C CA . ILE A 1 196 ? -7.639 9.502 -5.453 1.00 96.44 196 ILE A CA 1
ATOM 1504 C C . ILE A 1 196 ? -8.698 10.010 -6.441 1.00 96.44 196 ILE A C 1
ATOM 1506 O O . ILE A 1 196 ? -9.884 10.098 -6.120 1.00 96.44 196 ILE A O 1
ATOM 1510 N N . GLY A 1 197 ? -8.259 10.362 -7.649 1.00 9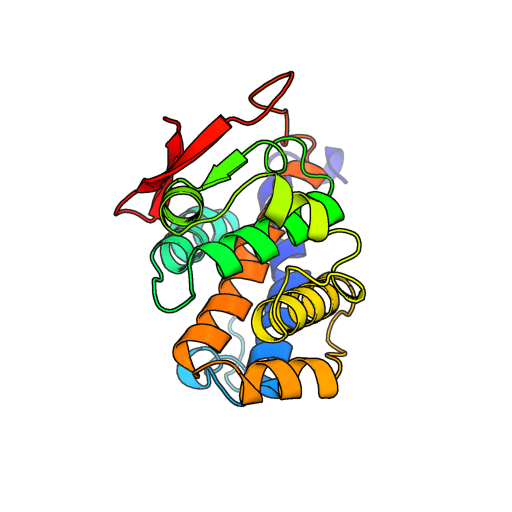4.06 197 GLY A N 1
ATOM 1511 C CA . GLY A 1 197 ? -9.105 10.746 -8.772 1.00 94.06 197 GLY A CA 1
ATOM 1512 C C . GLY A 1 197 ? -9.960 9.589 -9.289 1.00 94.06 197 GLY A C 1
ATOM 1513 O O . GLY A 1 197 ? -9.724 8.420 -8.986 1.00 94.06 197 GLY A O 1
ATOM 1514 N N . ALA A 1 198 ? -10.967 9.908 -10.106 1.00 93.38 198 ALA A N 1
ATOM 1515 C CA . ALA A 1 198 ? -11.852 8.900 -10.699 1.00 93.38 198 ALA A CA 1
ATOM 1516 C C . ALA A 1 198 ? -11.110 7.919 -11.628 1.00 93.38 198 ALA A C 1
ATOM 1518 O O . ALA A 1 198 ? -11.561 6.798 -11.837 1.00 93.38 198 ALA A O 1
ATOM 1519 N N . ASP A 1 199 ? -9.961 8.332 -12.159 1.00 94.38 199 ASP A N 1
ATOM 1520 C CA . ASP A 1 199 ? -9.042 7.524 -12.958 1.00 94.38 199 ASP A CA 1
ATOM 1521 C C . ASP A 1 199 ? -8.067 6.690 -12.108 1.00 94.38 199 ASP A C 1
ATOM 1523 O O . ASP A 1 199 ? -7.350 5.855 -12.652 1.00 94.38 199 ASP A O 1
ATOM 1527 N N . GLY A 1 200 ? -8.071 6.836 -10.780 1.00 94.81 200 GLY A N 1
ATOM 1528 C CA . GLY A 1 200 ? -7.141 6.164 -9.869 1.00 94.81 200 GLY A CA 1
ATOM 1529 C C . GLY A 1 200 ? -5.825 6.915 -9.650 1.00 94.81 200 GLY A C 1
ATOM 1530 O O . GLY A 1 200 ? -4.959 6.408 -8.936 1.00 94.81 200 GLY A O 1
ATOM 1531 N N . GLN A 1 201 ? -5.663 8.107 -10.232 1.00 94.56 201 GLN A N 1
ATOM 1532 C CA . GLN A 1 201 ? -4.464 8.928 -10.069 1.00 94.56 201 GLN A CA 1
ATOM 1533 C C . GLN A 1 201 ? -4.515 9.763 -8.788 1.00 94.56 201 GLN A C 1
ATOM 1535 O O . GLN A 1 201 ? -5.577 10.173 -8.321 1.00 94.56 201 GLN A O 1
ATOM 1540 N N . THR A 1 202 ? -3.349 10.045 -8.215 1.00 94.44 202 THR A N 1
ATOM 1541 C CA . THR A 1 202 ? -3.224 10.910 -7.036 1.00 94.44 202 THR A CA 1
ATOM 1542 C C . THR A 1 202 ? -3.419 12.379 -7.417 1.00 94.44 202 THR A C 1
ATOM 1544 O O . THR A 1 202 ? -2.731 12.894 -8.295 1.00 94.44 202 THR A O 1
ATOM 1547 N N . VAL A 1 203 ? -4.309 13.075 -6.707 1.00 96.31 203 VAL A N 1
ATOM 1548 C CA . VAL A 1 203 ? -4.547 14.519 -6.836 1.00 96.31 203 VAL A CA 1
ATOM 1549 C C . VAL A 1 203 ? -4.237 15.195 -5.501 1.00 96.31 203 VAL A C 1
ATOM 1551 O O . VAL A 1 203 ? -4.919 14.939 -4.511 1.00 96.31 203 VAL A O 1
ATOM 1554 N N . PHE A 1 204 ? -3.216 16.050 -5.473 1.00 94.81 204 PHE A N 1
ATOM 1555 C CA . PHE A 1 204 ? -2.823 16.826 -4.289 1.00 94.81 204 PHE A CA 1
ATOM 1556 C C . PHE A 1 204 ? -3.757 18.026 -4.088 1.00 94.81 204 PHE A C 1
ATOM 1558 O O . PHE A 1 204 ? -4.194 18.620 -5.080 1.00 94.81 204 PHE A O 1
ATOM 1565 N N . ILE A 1 205 ? -4.080 18.354 -2.831 1.00 89.31 205 ILE A N 1
ATOM 1566 C CA . ILE A 1 205 ? -5.043 19.409 -2.464 1.00 89.31 205 ILE A CA 1
ATOM 1567 C C . ILE A 1 205 ? -4.578 20.261 -1.284 1.00 89.31 205 ILE A C 1
ATOM 1569 O O . ILE A 1 205 ? -3.849 19.733 -0.414 1.00 89.31 205 ILE A O 1
#